Protein AF-A0A0F9A5N9-F1 (afdb_monomer_lite)

Organism: NCBI:txid412755

Sequence (204 aa):
MSRQLKDWLNSYLEFTEETEPPRSYHTWVGISMIAAALKRRCYMMRGHRKVHPNLYVVLIGPSGKCRKGSAMGIGRDMIKDARIQVTSESITREALIRAMRESVESFQNPSTGGIEFHCSLYCMSEELSVFLGQGQITFLSDLTDWYDARDEWKYETKGSGTDDIQGVCFNLLGATASDWLQSILPDEAIGGGFTSRIIFILTC

Structure (mmCIF, N/CA/C/O backbone):
data_AF-A0A0F9A5N9-F1
#
_entry.id   AF-A0A0F9A5N9-F1
#
loop_
_atom_site.group_PDB
_atom_site.id
_atom_site.type_symbol
_atom_site.label_atom_id
_atom_site.label_alt_id
_atom_site.label_comp_id
_atom_site.label_asym_id
_atom_site.label_entity_id
_atom_site.label_seq_id
_atom_site.pdbx_PDB_ins_code
_atom_site.Cartn_x
_atom_site.Cartn_y
_atom_site.Cartn_z
_atom_site.occupancy
_atom_site.B_iso_or_equiv
_atom_site.auth_seq_id
_atom_site.auth_comp_id
_atom_site.au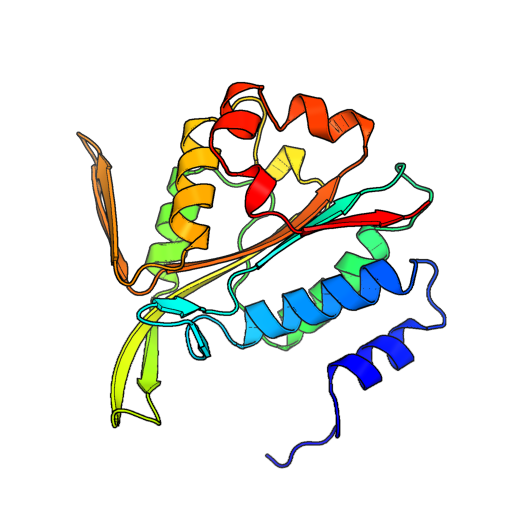th_asym_id
_atom_site.auth_atom_id
_atom_site.pdbx_PDB_model_num
ATOM 1 N N . MET A 1 1 ? -23.850 -6.291 -13.439 1.00 59.38 1 MET A N 1
ATOM 2 C CA . MET A 1 1 ? -22.770 -6.583 -14.407 1.00 59.38 1 MET A CA 1
ATOM 3 C C . MET A 1 1 ? -22.350 -8.030 -14.234 1.00 59.38 1 MET A C 1
ATOM 5 O O . MET A 1 1 ? -22.118 -8.436 -13.102 1.00 59.38 1 MET A O 1
ATOM 9 N N . SER A 1 2 ? -22.306 -8.810 -15.312 1.00 81.19 2 SER A N 1
ATOM 10 C CA . SER A 1 2 ? -21.743 -10.163 -15.290 1.00 81.19 2 SER A CA 1
ATOM 11 C C . SER A 1 2 ? -20.215 -10.098 -15.298 1.00 81.19 2 SER A C 1
ATOM 13 O O . SER A 1 2 ? -19.625 -9.200 -15.898 1.00 81.19 2 SER A O 1
ATOM 15 N N . ARG A 1 3 ? -19.567 -11.052 -14.626 1.00 86.06 3 ARG A N 1
ATOM 16 C CA . ARG A 1 3 ? -18.108 -11.212 -14.638 1.00 86.06 3 ARG A CA 1
ATOM 17 C C . ARG A 1 3 ? -17.635 -11.486 -16.076 1.00 86.06 3 ARG A C 1
ATOM 19 O O . ARG A 1 3 ? -18.126 -12.426 -16.692 1.00 86.06 3 ARG A O 1
ATOM 26 N N . GLN A 1 4 ? -16.701 -10.680 -16.587 1.00 89.88 4 GLN A N 1
ATOM 27 C CA . GLN A 1 4 ? -16.138 -10.843 -17.940 1.00 89.88 4 GLN A CA 1
ATOM 28 C C . GLN A 1 4 ? -14.932 -11.793 -17.984 1.00 89.88 4 GLN A C 1
ATOM 30 O O . GLN A 1 4 ? -14.722 -12.466 -18.986 1.00 89.88 4 GLN A O 1
ATOM 35 N N . LEU A 1 5 ? -14.166 -11.876 -16.892 1.00 91.62 5 LEU A N 1
ATOM 36 C CA . LEU A 1 5 ? -12.956 -12.696 -16.784 1.00 91.62 5 LEU A CA 1
ATOM 37 C C . LEU A 1 5 ? -13.158 -13.821 -15.772 1.00 91.62 5 LEU A C 1
ATOM 39 O O . LEU A 1 5 ? -13.638 -13.573 -14.665 1.00 91.62 5 LEU A O 1
ATOM 43 N N . LYS A 1 6 ? -12.758 -15.052 -16.109 1.00 91.62 6 LYS A N 1
ATOM 44 C CA . LYS A 1 6 ? -12.848 -16.196 -15.183 1.00 91.62 6 LYS A CA 1
ATOM 45 C C . LYS A 1 6 ? -11.972 -15.969 -13.947 1.00 91.62 6 LYS A C 1
ATOM 47 O O . LYS A 1 6 ? -12.469 -16.037 -12.823 1.00 91.62 6 LYS A O 1
ATOM 52 N N . ASP A 1 7 ? -10.712 -15.619 -14.181 1.00 94.88 7 ASP A N 1
ATOM 53 C CA . ASP A 1 7 ? -9.715 -15.281 -13.170 1.00 94.88 7 ASP A CA 1
ATOM 54 C C . ASP A 1 7 ? -9.005 -13.990 -13.588 1.00 94.88 7 ASP A C 1
ATOM 56 O O . ASP A 1 7 ? -8.408 -13.920 -14.664 1.00 94.88 7 ASP A O 1
ATOM 60 N N . TRP A 1 8 ? -9.120 -12.952 -12.760 1.00 95.56 8 TRP A N 1
ATOM 61 C CA . TRP A 1 8 ? -8.568 -11.639 -13.082 1.00 95.56 8 TRP A CA 1
ATOM 62 C C . TRP A 1 8 ? -7.037 -11.622 -13.014 1.00 95.56 8 TRP A C 1
ATOM 64 O O . TRP A 1 8 ? -6.413 -10.999 -13.865 1.00 95.56 8 TRP A O 1
ATOM 74 N N . LEU A 1 9 ? -6.428 -12.333 -12.056 1.00 96.88 9 LEU A N 1
ATOM 75 C CA . LEU A 1 9 ? -4.975 -12.335 -11.884 1.00 96.88 9 LEU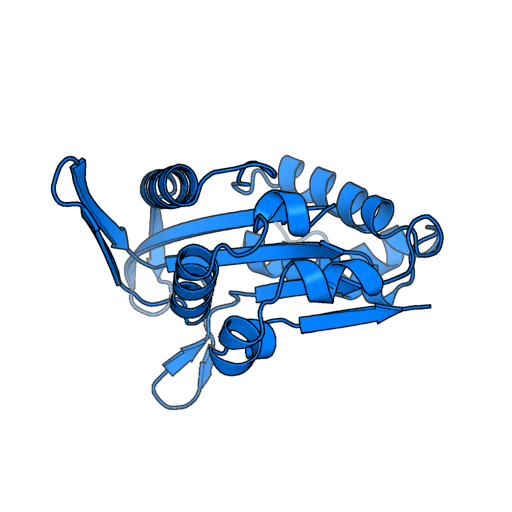 A CA 1
ATOM 76 C C . LEU A 1 9 ? -4.295 -13.051 -13.047 1.00 96.88 9 LEU A C 1
ATOM 78 O O . LEU A 1 9 ? -3.331 -12.532 -13.596 1.00 96.88 9 LEU A O 1
ATOM 82 N N . ASN A 1 10 ? -4.817 -14.206 -13.461 1.00 97.00 10 ASN A N 1
ATOM 83 C CA . ASN A 1 10 ? -4.279 -14.925 -14.614 1.00 97.00 10 ASN A CA 1
ATOM 84 C C . ASN A 1 10 ? -4.416 -14.096 -15.895 1.00 97.00 10 ASN A C 1
ATOM 86 O O . ASN A 1 10 ? -3.446 -13.968 -16.632 1.00 97.00 10 ASN A O 1
ATOM 90 N N . SER A 1 11 ? -5.571 -13.451 -16.099 1.00 96.94 11 SER A N 1
ATOM 91 C CA . SER A 1 11 ? -5.783 -12.572 -17.260 1.00 96.94 11 SER A CA 1
ATOM 92 C C . SER A 1 11 ? -4.829 -11.368 -17.249 1.00 96.94 11 SER A C 1
ATOM 94 O O . SER A 1 11 ? -4.328 -10.965 -18.292 1.00 96.94 11 SER A O 1
ATOM 96 N N . TYR A 1 12 ? -4.554 -10.797 -16.071 1.00 97.12 12 TYR A N 1
ATOM 97 C CA . TYR A 1 12 ? -3.562 -9.734 -15.906 1.00 97.12 12 TYR A CA 1
ATOM 98 C C . TYR A 1 12 ? -2.146 -10.226 -16.238 1.00 97.12 12 TYR A C 1
ATOM 100 O O . TYR A 1 12 ? -1.418 -9.551 -16.956 1.00 97.12 12 TYR A O 1
ATOM 108 N N . LEU A 1 13 ? -1.764 -11.413 -15.759 1.00 97.38 13 LEU A N 1
ATOM 109 C CA . LEU A 1 13 ? -0.449 -11.990 -16.037 1.00 97.38 13 LEU A CA 1
ATOM 110 C C . LEU A 1 13 ? -0.242 -12.263 -17.529 1.00 97.38 13 LEU A C 1
ATOM 112 O O . LEU A 1 13 ? 0.824 -11.933 -18.038 1.00 97.38 13 LEU A O 1
ATOM 116 N N . GLU A 1 14 ? -1.255 -12.804 -18.211 1.00 96.94 14 GLU A N 1
ATOM 117 C CA . GLU A 1 14 ? -1.269 -12.981 -19.671 1.00 96.94 14 GLU A CA 1
ATOM 118 C C . GLU A 1 14 ? -1.149 -11.631 -20.396 1.00 96.94 14 GLU A C 1
ATOM 120 O O . GLU A 1 14 ? -0.340 -11.483 -21.306 1.00 96.94 14 GLU A O 1
ATOM 125 N N . PHE A 1 15 ? -1.886 -10.608 -19.948 1.00 96.12 15 PHE A N 1
ATOM 126 C CA . PHE A 1 15 ? -1.795 -9.254 -20.506 1.00 96.12 15 PHE A CA 1
ATOM 127 C C . PHE A 1 15 ? -0.387 -8.645 -20.384 1.00 96.12 15 PHE A C 1
ATOM 129 O O . PHE A 1 15 ? 0.040 -7.895 -21.259 1.00 96.12 15 PHE A O 1
ATOM 136 N N . THR A 1 16 ? 0.343 -8.966 -19.314 1.00 96.69 16 THR A N 1
ATOM 137 C CA . THR A 1 16 ? 1.697 -8.441 -19.059 1.00 96.69 16 THR A CA 1
ATOM 138 C C . THR A 1 16 ? 2.835 -9.330 -19.566 1.00 96.69 16 THR A C 1
ATOM 140 O O . THR A 1 16 ? 3.996 -8.977 -19.375 1.00 96.69 16 THR A O 1
ATOM 143 N N . GLU A 1 17 ? 2.543 -10.475 -20.188 1.00 94.44 17 GLU A N 1
ATOM 144 C CA . GLU A 1 17 ? 3.548 -11.501 -20.511 1.00 94.44 17 GLU A CA 1
ATOM 145 C C . GLU A 1 17 ? 4.662 -10.996 -21.443 1.00 94.44 17 GLU A C 1
ATOM 147 O O . GLU A 1 17 ? 5.831 -11.303 -21.224 1.00 94.44 17 GLU A O 1
ATOM 152 N N . GLU A 1 18 ? 4.317 -10.144 -22.408 1.00 92.56 18 GLU A N 1
ATOM 153 C CA . GLU A 1 18 ? 5.243 -9.582 -23.404 1.00 92.56 18 GLU A CA 1
ATOM 154 C C . GLU A 1 18 ? 5.899 -8.261 -22.956 1.00 92.56 18 GLU A C 1
ATOM 156 O O . GLU A 1 18 ? 6.373 -7.470 -23.774 1.00 92.56 18 GLU A O 1
ATOM 161 N N . THR A 1 19 ? 5.899 -7.971 -21.653 1.00 93.75 19 THR A N 1
ATOM 162 C CA . THR A 1 19 ? 6.530 -6.763 -21.106 1.00 93.75 19 THR A CA 1
ATOM 163 C C . THR A 1 19 ? 7.903 -7.065 -20.502 1.00 93.75 19 THR A C 1
ATOM 165 O O . THR A 1 19 ? 8.216 -8.193 -20.137 1.00 93.75 19 THR A O 1
ATOM 168 N N . GLU A 1 20 ? 8.763 -6.045 -20.417 1.00 92.31 20 GLU A N 1
ATOM 169 C CA . GLU A 1 20 ? 10.136 -6.196 -19.910 1.00 92.31 20 GLU A CA 1
ATOM 170 C C . GLU A 1 20 ? 10.257 -6.686 -18.447 1.00 92.31 20 GLU A C 1
ATOM 172 O O . GLU A 1 20 ? 11.235 -7.379 -18.145 1.00 92.31 20 GLU A O 1
ATOM 177 N N . PRO A 1 21 ? 9.366 -6.319 -17.498 1.00 93.56 21 PRO A N 1
ATOM 178 C CA . PRO A 1 21 ? 9.524 -6.734 -16.111 1.00 93.56 21 PRO A CA 1
ATOM 179 C C . PRO A 1 21 ? 9.297 -8.241 -15.901 1.00 93.56 21 PRO A C 1
ATOM 181 O O . PRO A 1 21 ? 8.451 -8.859 -16.543 1.00 93.56 21 PRO A O 1
ATOM 184 N N . PRO A 1 22 ? 9.980 -8.853 -14.920 1.00 93.50 22 PRO A N 1
ATOM 185 C CA . PRO A 1 22 ? 9.762 -10.251 -14.581 1.00 93.50 22 PRO A CA 1
ATOM 186 C C . PRO A 1 22 ? 8.316 -10.558 -14.167 1.00 93.50 22 PRO A C 1
ATOM 188 O O . PRO A 1 22 ? 7.689 -9.811 -13.410 1.00 93.50 22 PRO A O 1
ATOM 191 N N . ARG A 1 23 ? 7.829 -11.749 -14.536 1.00 95.00 23 ARG A N 1
ATOM 192 C CA . ARG A 1 23 ? 6.502 -12.253 -14.135 1.00 95.00 23 ARG A CA 1
ATOM 193 C C . ARG A 1 23 ? 6.278 -12.249 -12.617 1.00 95.00 23 ARG A C 1
ATOM 195 O O . ARG A 1 23 ? 5.143 -12.089 -12.169 1.00 95.00 23 ARG A O 1
ATOM 202 N N . SER A 1 24 ? 7.332 -12.401 -11.810 1.00 95.62 24 SER A N 1
ATOM 203 C CA . SER A 1 24 ? 7.259 -12.296 -10.344 1.00 95.62 24 SER A CA 1
ATOM 204 C C . SER A 1 24 ? 6.779 -10.916 -9.890 1.00 95.62 24 SER A C 1
ATOM 206 O O . SER A 1 24 ? 5.912 -10.835 -9.022 1.00 95.62 24 SER A O 1
ATOM 208 N N . TYR A 1 25 ? 7.276 -9.835 -10.496 1.00 95.69 25 TYR A N 1
ATOM 209 C CA . TYR A 1 25 ? 6.826 -8.481 -10.184 1.00 95.69 25 TYR A CA 1
ATOM 210 C C . TYR A 1 25 ? 5.368 -8.293 -10.574 1.00 95.69 25 TYR A C 1
ATOM 212 O O . TYR A 1 25 ? 4.579 -7.878 -9.732 1.00 95.69 25 TYR A O 1
ATOM 220 N N . HIS A 1 26 ? 4.980 -8.695 -11.785 1.00 97.06 26 HIS A N 1
ATOM 221 C CA . HIS A 1 26 ? 3.580 -8.638 -12.206 1.00 97.06 26 HIS A CA 1
ATOM 222 C C . HIS A 1 26 ? 2.661 -9.429 -11.273 1.00 97.06 26 HIS A C 1
ATOM 224 O O . HIS A 1 26 ? 1.633 -8.915 -10.848 1.00 97.06 26 HIS A O 1
ATOM 230 N N . THR A 1 27 ? 3.058 -10.629 -10.853 1.00 97.62 27 THR A N 1
ATOM 231 C CA . THR A 1 27 ? 2.259 -11.436 -9.915 1.00 97.62 27 THR A CA 1
ATOM 232 C C . THR A 1 27 ? 1.943 -10.662 -8.638 1.00 97.62 27 THR A C 1
ATOM 234 O O . THR A 1 27 ? 0.788 -10.597 -8.220 1.00 97.62 27 THR A O 1
ATOM 237 N N . TRP A 1 28 ? 2.946 -10.020 -8.042 1.00 97.75 28 TRP A N 1
ATOM 238 C CA . TRP A 1 28 ? 2.773 -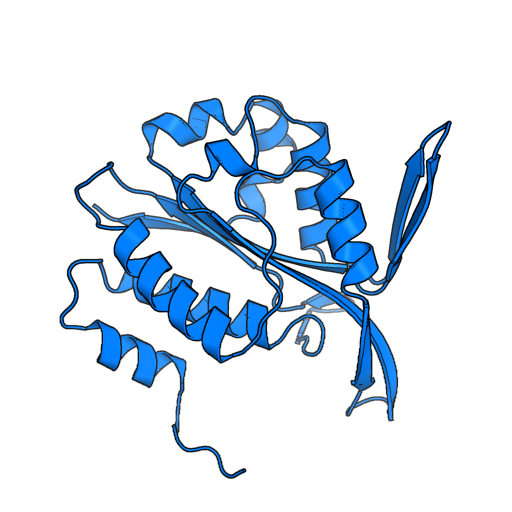9.300 -6.784 1.00 97.75 28 TRP A CA 1
ATOM 239 C C . TRP A 1 28 ? 2.150 -7.909 -6.939 1.00 97.75 28 TRP A C 1
ATOM 241 O O . TRP A 1 28 ? 1.401 -7.494 -6.056 1.00 97.75 28 TRP A O 1
ATOM 251 N N . VAL A 1 29 ? 2.359 -7.233 -8.073 1.00 97.81 29 VAL A N 1
ATOM 252 C CA . VAL A 1 29 ? 1.598 -6.029 -8.447 1.00 97.81 29 VAL A CA 1
ATOM 253 C C . VAL A 1 29 ? 0.113 -6.383 -8.587 1.00 97.81 29 VAL A C 1
ATOM 255 O O . VAL A 1 29 ? -0.724 -5.751 -7.951 1.00 97.81 29 VAL A O 1
ATOM 258 N N . GLY A 1 30 ? -0.218 -7.450 -9.321 1.00 97.75 30 GLY A N 1
ATOM 259 C CA . GLY A 1 30 ? -1.575 -7.986 -9.474 1.00 97.75 30 GLY A CA 1
ATOM 260 C C . GLY A 1 30 ? -2.249 -8.305 -8.140 1.00 97.75 30 GLY A C 1
ATOM 261 O O . GLY A 1 30 ? -3.358 -7.846 -7.870 1.00 97.75 30 GLY A O 1
ATOM 262 N N . ILE A 1 31 ? -1.563 -9.048 -7.268 1.00 98.12 31 ILE A N 1
ATOM 263 C CA . ILE A 1 31 ? -2.070 -9.383 -5.928 1.00 98.12 31 ILE A CA 1
ATOM 264 C C . ILE A 1 31 ? -2.287 -8.120 -5.084 1.00 98.12 31 ILE A C 1
ATOM 266 O O . ILE A 1 31 ? -3.322 -7.995 -4.427 1.00 98.12 31 ILE A O 1
ATOM 270 N N . SER A 1 32 ? -1.350 -7.168 -5.121 1.00 98.12 32 SER A N 1
ATOM 271 C CA . SER A 1 32 ? -1.477 -5.895 -4.406 1.00 98.12 32 SER A CA 1
ATOM 272 C C . SER A 1 32 ? -2.673 -5.075 -4.904 1.00 98.12 32 SER A C 1
ATOM 274 O O . SER A 1 32 ? -3.428 -4.542 -4.092 1.00 98.12 32 SER A O 1
ATOM 276 N N . MET A 1 33 ? -2.924 -5.052 -6.217 1.00 97.81 33 MET A N 1
ATOM 277 C CA . MET A 1 33 ? -4.100 -4.393 -6.790 1.00 97.81 33 MET A CA 1
ATOM 278 C C . MET A 1 33 ? -5.412 -5.040 -6.339 1.00 97.81 33 MET A C 1
ATOM 280 O O . MET A 1 33 ? -6.360 -4.335 -5.993 1.00 97.81 33 MET A O 1
ATOM 284 N N . ILE A 1 34 ? -5.471 -6.376 -6.294 1.00 97.38 34 ILE A N 1
ATOM 285 C CA . ILE A 1 34 ? -6.640 -7.093 -5.766 1.00 97.38 34 ILE A CA 1
ATOM 286 C C . ILE A 1 34 ? -6.873 -6.709 -4.303 1.00 97.38 34 ILE A C 1
ATOM 288 O O . ILE A 1 34 ? -8.002 -6.400 -3.928 1.00 97.38 34 ILE A O 1
ATOM 292 N N . ALA A 1 35 ? -5.824 -6.693 -3.481 1.00 97.44 35 ALA A N 1
ATOM 293 C CA . ALA A 1 35 ? -5.916 -6.299 -2.078 1.00 97.44 35 ALA A CA 1
ATOM 294 C C . ALA A 1 35 ? -6.440 -4.859 -1.916 1.00 97.44 35 ALA A C 1
ATOM 296 O O . ALA A 1 35 ? -7.384 -4.621 -1.159 1.00 97.44 35 ALA A O 1
ATOM 297 N N . ALA A 1 36 ? -5.922 -3.924 -2.716 1.00 96.94 36 ALA A N 1
ATOM 298 C CA . ALA A 1 36 ? -6.387 -2.541 -2.756 1.00 96.94 36 ALA A CA 1
ATOM 299 C C . ALA A 1 36 ? -7.864 -2.417 -3.184 1.00 96.94 36 ALA A C 1
ATOM 301 O O . ALA A 1 36 ? -8.605 -1.605 -2.628 1.00 96.94 36 ALA A O 1
ATOM 302 N N . ALA A 1 37 ? -8.318 -3.248 -4.128 1.00 96.38 37 ALA A N 1
ATOM 303 C CA . ALA A 1 37 ? -9.709 -3.283 -4.581 1.00 96.38 37 ALA A CA 1
ATOM 304 C C . ALA A 1 37 ? -10.664 -3.894 -3.539 1.00 96.38 37 ALA A C 1
ATOM 306 O O . ALA A 1 37 ? -11.792 -3.423 -3.379 1.00 96.38 37 ALA A O 1
ATOM 307 N N . LEU A 1 38 ? -10.220 -4.936 -2.826 1.00 95.62 38 LEU A N 1
ATOM 308 C CA . LEU A 1 38 ? -10.997 -5.591 -1.769 1.00 95.62 38 LEU A CA 1
ATOM 309 C C . LEU A 1 38 ? -11.162 -4.700 -0.534 1.00 95.62 38 LEU A C 1
ATOM 311 O O . LEU A 1 38 ? -12.181 -4.814 0.159 1.00 95.62 38 LEU A O 1
ATOM 315 N N . LYS A 1 39 ? -10.199 -3.802 -0.274 1.00 95.56 39 LYS A N 1
ATOM 316 C CA . LYS A 1 39 ? -10.187 -2.938 0.915 1.00 95.56 39 LYS A CA 1
ATOM 317 C C . LYS A 1 39 ? -10.334 -3.794 2.187 1.00 95.56 39 LYS A C 1
ATOM 319 O O . LYS A 1 39 ? -9.967 -4.970 2.219 1.00 95.56 39 LYS A O 1
ATOM 324 N N . ARG A 1 40 ? -10.951 -3.251 3.238 1.00 95.00 40 ARG A N 1
ATOM 325 C CA . ARG A 1 40 ? -11.291 -4.005 4.456 1.00 95.00 40 ARG A CA 1
ATOM 326 C C . ARG A 1 40 ? -12.537 -4.904 4.328 1.00 95.00 40 ARG A C 1
ATOM 328 O O . ARG A 1 40 ? -12.938 -5.542 5.295 1.00 95.00 40 ARG A O 1
ATOM 335 N N . ARG A 1 41 ? -13.169 -4.996 3.155 1.00 94.12 41 ARG A N 1
ATOM 336 C CA . ARG A 1 41 ? -14.506 -5.615 3.000 1.00 94.12 41 ARG A CA 1
ATOM 337 C C . ARG A 1 41 ? -14.498 -7.143 3.009 1.00 94.12 41 ARG A C 1
ATOM 339 O O . ARG A 1 41 ? -15.550 -7.771 3.103 1.00 94.12 41 ARG A O 1
ATOM 346 N N . CYS A 1 42 ? -13.322 -7.750 2.893 1.00 92.44 42 CYS A N 1
ATOM 347 C CA . CYS A 1 42 ? -13.143 -9.195 2.948 1.00 92.44 42 CYS A CA 1
ATOM 348 C C . CYS A 1 42 ? -12.140 -9.563 4.038 1.00 92.44 42 CYS A C 1
ATOM 350 O O . CYS A 1 42 ? -11.213 -8.806 4.329 1.00 92.44 42 CYS A O 1
ATOM 352 N N . TYR A 1 43 ? -12.325 -10.738 4.631 1.00 93.06 43 TYR A N 1
ATOM 353 C CA . TYR A 1 43 ? -11.390 -11.304 5.592 1.00 93.06 43 TYR A CA 1
ATOM 354 C C . TYR A 1 43 ? -11.453 -12.827 5.582 1.00 93.06 43 TYR A C 1
ATOM 356 O O . TYR A 1 43 ? -12.458 -13.430 5.205 1.00 93.06 43 TYR A O 1
ATOM 364 N N . MET A 1 44 ? -10.373 -13.442 6.047 1.00 91.62 44 MET A N 1
ATOM 365 C CA . MET A 1 44 ? -10.328 -14.855 6.402 1.00 91.62 44 MET A CA 1
ATOM 366 C C . MET A 1 44 ? -10.218 -14.993 7.917 1.00 91.62 44 MET A C 1
ATOM 368 O O . MET A 1 44 ? -9.566 -14.185 8.579 1.00 91.62 44 MET A O 1
ATOM 372 N N . MET A 1 45 ? -10.848 -16.021 8.480 1.00 89.81 45 MET A N 1
ATOM 373 C CA 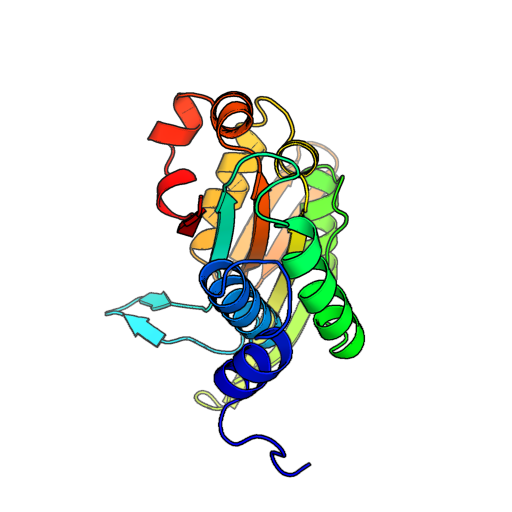. MET A 1 45 ? -10.711 -16.329 9.903 1.00 89.81 45 MET A CA 1
ATOM 374 C C . MET A 1 45 ? -9.463 -17.180 10.126 1.00 89.81 45 MET A C 1
ATOM 376 O O . MET A 1 45 ? -9.351 -18.280 9.587 1.00 89.81 45 MET A O 1
ATOM 380 N N . ARG A 1 46 ? -8.534 -16.690 10.950 1.00 86.56 46 ARG A N 1
ATOM 381 C CA . ARG A 1 46 ? -7.364 -17.443 11.415 1.00 86.56 46 ARG A CA 1
ATOM 382 C C . ARG A 1 46 ? -7.432 -17.563 12.934 1.00 86.56 46 ARG A C 1
ATOM 384 O O . ARG A 1 46 ? -7.007 -16.670 13.668 1.00 86.56 46 ARG A O 1
ATOM 391 N N . GLY A 1 47 ? -8.016 -18.663 13.407 1.00 88.44 47 GLY A N 1
ATOM 392 C CA . GLY A 1 47 ? -8.389 -18.809 14.815 1.00 88.44 47 GLY A CA 1
ATOM 393 C C . GLY A 1 47 ? -9.406 -17.735 15.207 1.00 88.44 47 GLY A C 1
ATOM 394 O O . GLY A 1 47 ? -10.452 -17.613 14.577 1.00 88.44 47 GLY A O 1
ATOM 395 N N . HIS A 1 48 ? -9.072 -16.922 16.210 1.00 85.94 48 HIS A N 1
ATOM 396 C CA . HIS A 1 48 ? -9.929 -15.830 16.693 1.00 85.94 48 HIS A CA 1
ATOM 397 C C . HIS A 1 48 ? -9.664 -14.475 16.019 1.00 85.94 48 HIS A C 1
ATOM 399 O O . HIS A 1 48 ? -10.249 -13.474 16.422 1.00 85.94 48 HIS A O 1
ATOM 405 N N . ARG A 1 49 ? -8.770 -14.409 15.022 1.00 86.50 49 ARG A N 1
ATOM 406 C CA . ARG A 1 49 ? -8.408 -13.154 14.347 1.00 86.50 49 ARG A CA 1
ATOM 407 C C . ARG A 1 49 ? -8.954 -13.111 12.924 1.00 86.50 49 ARG A C 1
ATOM 409 O O . ARG A 1 49 ? -8.851 -14.095 12.188 1.00 86.50 49 ARG A O 1
ATOM 416 N N . LYS A 1 50 ? -9.489 -11.950 12.538 1.00 90.81 50 LYS A N 1
ATOM 417 C CA . LYS A 1 50 ? -9.785 -11.616 11.142 1.00 90.81 50 LYS A CA 1
ATOM 418 C C . LYS A 1 50 ? -8.481 -11.227 10.451 1.00 90.81 50 LYS A C 1
ATOM 420 O O . LYS A 1 50 ? -7.736 -10.399 10.965 1.00 90.81 50 LYS A O 1
ATOM 425 N N . VAL A 1 51 ? -8.205 -11.830 9.303 1.00 92.44 51 VAL A N 1
ATOM 426 C CA . VAL A 1 51 ? -7.076 -11.478 8.440 1.00 92.44 51 VAL A CA 1
ATOM 427 C C . VAL A 1 51 ? -7.642 -10.815 7.196 1.00 92.44 51 VAL A C 1
ATOM 429 O O . VAL A 1 51 ? -8.277 -11.476 6.374 1.00 92.44 51 VAL A O 1
ATOM 432 N N . HIS A 1 52 ? -7.443 -9.507 7.093 1.00 95.06 52 HIS A N 1
ATOM 433 C CA . HIS A 1 52 ? -7.833 -8.713 5.932 1.00 95.06 52 HIS A CA 1
ATOM 434 C C . HIS A 1 52 ? -6.737 -8.762 4.857 1.00 95.06 52 HIS A C 1
ATOM 436 O O . HIS A 1 52 ? -5.576 -9.014 5.191 1.00 95.06 52 HIS A O 1
ATOM 442 N N . PRO A 1 53 ? -7.064 -8.512 3.575 1.00 94.75 53 PRO A N 1
ATOM 443 C CA . PRO A 1 53 ? -6.078 -8.382 2.507 1.00 94.75 53 PRO A CA 1
ATOM 444 C C . PRO A 1 53 ? -5.374 -7.019 2.617 1.00 94.75 53 PRO A C 1
ATOM 446 O O . PRO A 1 53 ? -5.558 -6.132 1.791 1.00 94.75 53 PRO A O 1
ATOM 449 N N . ASN A 1 54 ? -4.615 -6.845 3.696 1.00 96.62 54 ASN A N 1
ATOM 450 C CA . ASN A 1 54 ? -3.835 -5.658 3.995 1.00 96.62 54 ASN A CA 1
ATOM 451 C C . ASN A 1 54 ? -2.359 -6.002 3.799 1.00 96.62 54 ASN A C 1
ATOM 453 O O . ASN A 1 54 ? -1.756 -6.663 4.642 1.00 96.62 54 ASN A O 1
ATOM 457 N N . LEU A 1 55 ? -1.817 -5.665 2.633 1.00 97.12 55 LEU A N 1
ATOM 458 C CA . LEU A 1 55 ? -0.532 -6.166 2.163 1.00 97.12 55 LEU A CA 1
ATOM 459 C C . LEU A 1 55 ? 0.483 -5.040 2.019 1.00 97.12 55 LEU A C 1
ATOM 461 O O . LEU A 1 55 ? 0.199 -4.016 1.396 1.00 97.12 55 LEU A O 1
ATOM 465 N N . TYR A 1 56 ? 1.695 -5.293 2.516 1.00 97.44 56 TYR A N 1
ATOM 466 C CA . TYR A 1 56 ? 2.889 -4.519 2.197 1.00 97.44 56 TYR A CA 1
ATOM 467 C C . TYR A 1 56 ? 3.776 -5.349 1.276 1.00 97.44 56 TYR A C 1
ATOM 469 O O . TYR A 1 56 ? 4.321 -6.377 1.673 1.00 97.44 56 TYR A O 1
ATOM 477 N N . VAL A 1 57 ? 3.901 -4.914 0.030 1.00 97.62 57 VAL A N 1
ATOM 478 C CA . VAL A 1 57 ? 4.690 -5.566 -1.015 1.00 97.62 57 VAL A CA 1
ATOM 479 C C . VAL A 1 57 ? 5.793 -4.611 -1.432 1.00 97.62 57 VAL A C 1
ATOM 481 O O . VAL A 1 57 ? 5.521 -3.452 -1.733 1.00 97.62 57 VAL A O 1
ATOM 484 N N . VAL A 1 58 ? 7.037 -5.089 -1.470 1.00 95.62 58 VAL A N 1
ATOM 485 C CA . VAL A 1 58 ? 8.176 -4.280 -1.919 1.00 95.62 58 VAL A CA 1
ATOM 486 C C . VAL A 1 58 ? 8.951 -5.019 -3.000 1.00 95.62 58 VAL A C 1
ATOM 488 O O . VAL A 1 58 ? 9.513 -6.090 -2.764 1.00 95.62 58 VAL A O 1
ATOM 491 N N . LEU A 1 59 ? 8.993 -4.430 -4.194 1.00 95.31 59 LEU A N 1
ATOM 492 C CA . LEU A 1 59 ? 9.781 -4.916 -5.320 1.00 95.31 59 LEU A CA 1
ATOM 493 C C . LEU A 1 59 ? 11.234 -4.458 -5.159 1.00 95.31 59 LEU A C 1
ATOM 495 O O . LEU A 1 59 ? 11.513 -3.259 -5.093 1.00 95.31 59 LEU A O 1
ATOM 499 N N . ILE A 1 60 ? 12.165 -5.409 -5.125 1.00 92.38 60 ILE A N 1
ATOM 500 C CA . ILE A 1 60 ? 13.597 -5.154 -4.959 1.00 92.38 60 ILE A CA 1
ATOM 501 C C . ILE A 1 60 ? 14.351 -5.658 -6.181 1.00 92.38 60 ILE A C 1
ATOM 503 O O . ILE A 1 60 ? 14.208 -6.809 -6.600 1.00 92.38 60 ILE A O 1
ATOM 507 N N . GLY A 1 61 ? 15.204 -4.794 -6.719 1.00 89.56 61 GLY A N 1
ATOM 508 C CA . GLY A 1 61 ? 16.137 -5.137 -7.785 1.00 89.56 61 GLY A CA 1
ATOM 509 C C . GLY A 1 61 ? 17.002 -3.938 -8.168 1.00 89.56 61 GLY A C 1
ATOM 510 O O . GLY A 1 61 ? 16.645 -2.803 -7.838 1.00 89.56 61 GLY A O 1
ATOM 511 N N . PRO A 1 62 ? 18.117 -4.140 -8.882 1.00 84.56 62 PRO A N 1
ATOM 512 C CA . PRO A 1 62 ? 18.968 -3.052 -9.356 1.00 84.56 62 PRO A CA 1
ATOM 513 C C . PRO A 1 62 ? 18.186 -2.010 -10.174 1.00 84.56 62 PRO A C 1
ATOM 515 O O . PRO A 1 62 ? 17.251 -2.329 -10.922 1.00 84.56 62 PRO A O 1
ATOM 518 N N . SER A 1 63 ? 18.547 -0.737 -10.012 1.00 80.88 63 SER A N 1
ATOM 519 C CA . SER A 1 63 ? 17.955 0.371 -10.769 1.00 80.88 63 SER A CA 1
ATOM 520 C C . SER A 1 63 ? 18.192 0.199 -12.270 1.00 80.88 63 SER A C 1
ATOM 522 O O . SER A 1 63 ? 19.250 -0.248 -12.700 1.00 80.88 63 SER A O 1
ATOM 524 N N . GLY A 1 64 ? 17.174 0.502 -13.078 1.00 77.06 64 GLY A N 1
ATOM 525 C CA . GLY A 1 64 ? 17.248 0.440 -14.543 1.00 77.06 64 GLY A CA 1
ATOM 526 C C . GLY A 1 64 ? 17.247 -0.958 -15.178 1.00 77.06 64 GLY A C 1
ATOM 527 O O . GLY A 1 64 ? 16.949 -1.050 -16.363 1.00 77.06 64 GLY A O 1
ATOM 528 N N . LYS A 1 65 ? 17.510 -2.037 -14.427 1.00 78.94 65 LYS A N 1
ATOM 529 C CA . LYS A 1 65 ? 17.638 -3.395 -14.989 1.00 78.94 65 LYS A CA 1
ATOM 530 C C . LYS A 1 65 ? 16.337 -4.202 -14.953 1.00 78.94 65 LYS A C 1
ATOM 532 O O . LYS A 1 65 ? 15.897 -4.691 -15.981 1.00 78.94 65 LYS A O 1
ATOM 537 N N . CYS A 1 66 ? 15.686 -4.296 -13.792 1.00 81.50 66 CYS A N 1
ATOM 538 C CA . CYS A 1 66 ? 14.508 -5.164 -13.613 1.00 81.50 66 CYS A CA 1
ATOM 539 C C . CYS A 1 66 ? 13.166 -4.456 -13.890 1.00 81.50 66 CYS A C 1
ATOM 541 O O . CYS A 1 66 ? 12.113 -4.982 -13.546 1.00 81.50 66 CYS A O 1
ATOM 543 N N . ARG A 1 67 ? 13.199 -3.224 -14.429 1.00 89.06 67 ARG A N 1
ATOM 544 C CA . ARG A 1 67 ? 12.020 -2.428 -14.845 1.00 89.06 67 ARG A CA 1
ATOM 545 C C . ARG A 1 67 ? 10.850 -2.401 -13.844 1.00 89.06 67 ARG A C 1
ATOM 547 O O . ARG A 1 67 ? 9.685 -2.384 -14.223 1.00 89.06 67 ARG A O 1
ATOM 554 N N . LYS A 1 68 ? 11.171 -2.325 -12.547 1.00 91.38 68 LYS A N 1
ATOM 555 C CA . LYS A 1 68 ? 10.204 -2.271 -11.430 1.00 91.38 68 LYS A CA 1
ATOM 556 C C . LYS A 1 68 ? 9.119 -1.206 -11.636 1.00 91.38 68 LYS A C 1
ATOM 558 O O . LYS A 1 68 ? 7.937 -1.512 -11.531 1.00 91.38 68 LYS A O 1
ATOM 563 N N . GLY A 1 69 ? 9.539 0.016 -11.983 1.00 91.38 69 GLY A N 1
ATOM 564 C CA . GLY A 1 69 ? 8.633 1.137 -12.251 1.00 91.38 69 GLY A CA 1
ATOM 565 C C . GLY A 1 69 ? 7.683 0.856 -13.413 1.00 91.38 69 GLY A C 1
ATOM 566 O O . GLY A 1 69 ? 6.503 1.151 -13.312 1.00 91.38 69 GLY A O 1
ATOM 567 N N . SER A 1 70 ? 8.134 0.168 -14.469 1.00 93.06 70 SER A N 1
ATOM 568 C CA . SER A 1 70 ? 7.264 -0.226 -15.586 1.00 93.06 70 SER A CA 1
ATOM 569 C C . SER A 1 70 ? 6.169 -1.207 -15.152 1.00 93.06 70 SER A C 1
ATOM 571 O O . SER A 1 70 ? 5.016 -1.036 -15.540 1.00 93.06 70 SER A O 1
ATOM 573 N N . ALA A 1 71 ? 6.489 -2.190 -14.298 1.00 94.62 71 ALA A N 1
ATOM 574 C CA . ALA A 1 71 ? 5.479 -3.099 -13.746 1.00 94.62 71 ALA A CA 1
ATOM 575 C C . ALA A 1 71 ? 4.445 -2.352 -12.888 1.00 94.62 71 ALA A C 1
ATOM 577 O O . ALA A 1 71 ? 3.241 -2.580 -13.019 1.00 94.62 71 ALA A O 1
ATOM 578 N N . MET A 1 72 ? 4.913 -1.435 -12.034 1.00 95.56 72 MET A N 1
ATOM 579 C CA . MET A 1 72 ? 4.046 -0.598 -11.202 1.00 95.56 72 MET A CA 1
ATOM 580 C C . MET A 1 72 ? 3.213 0.382 -12.032 1.00 95.56 72 MET A C 1
ATOM 582 O O . MET A 1 72 ? 2.043 0.572 -11.721 1.00 95.56 72 MET A O 1
ATOM 586 N N . GLY A 1 73 ? 3.764 0.948 -13.107 1.00 95.44 73 GLY A N 1
ATOM 587 C CA . GLY A 1 73 ? 3.074 1.867 -14.012 1.00 95.44 73 GLY A CA 1
ATOM 588 C C . GLY A 1 73 ? 1.843 1.233 -14.656 1.00 95.44 73 GLY A C 1
ATOM 589 O O . GLY A 1 73 ? 0.760 1.807 -14.590 1.00 95.44 73 GLY A O 1
ATOM 590 N N . ILE A 1 74 ? 1.967 -0.004 -15.152 1.00 95.62 74 ILE A N 1
ATOM 591 C CA . ILE A 1 74 ? 0.817 -0.759 -15.681 1.00 95.62 74 ILE A CA 1
ATOM 592 C C . ILE A 1 74 ? -0.260 -0.937 -14.603 1.00 95.62 74 ILE A C 1
ATOM 594 O O . ILE A 1 74 ? -1.448 -0.756 -14.864 1.00 95.62 74 ILE A O 1
ATOM 598 N N . GLY A 1 75 ? 0.143 -1.280 -13.375 1.00 95.62 75 GLY A N 1
ATOM 599 C CA . GLY A 1 75 ? -0.799 -1.411 -12.264 1.00 95.62 75 GLY A CA 1
ATOM 600 C C . GLY A 1 75 ? -1.466 -0.084 -11.885 1.00 95.62 75 GLY A C 1
ATOM 601 O O . GLY A 1 75 ? -2.660 -0.048 -11.599 1.00 95.62 75 GLY A O 1
ATOM 602 N N . ARG A 1 76 ? -0.720 1.022 -11.934 1.00 95.62 76 ARG A N 1
ATOM 603 C CA . ARG A 1 76 ? -1.199 2.368 -11.600 1.00 95.62 76 ARG A CA 1
ATOM 604 C C . ARG A 1 76 ? -2.343 2.804 -12.507 1.00 95.62 76 ARG A C 1
ATOM 606 O O . ARG A 1 76 ? -3.338 3.329 -12.006 1.00 95.62 76 ARG A O 1
ATOM 613 N N . ASP A 1 77 ? -2.228 2.550 -13.807 1.00 95.25 77 ASP A N 1
ATOM 614 C CA . ASP A 1 77 ? -3.283 2.870 -14.771 1.00 95.25 77 ASP A CA 1
ATOM 615 C C . ASP A 1 77 ? -4.568 2.086 -14.462 1.00 95.25 77 ASP A C 1
ATOM 617 O O . ASP A 1 77 ? -5.649 2.668 -14.371 1.00 95.25 77 ASP A O 1
ATOM 621 N N . MET A 1 78 ? -4.451 0.789 -14.156 1.00 95.88 78 MET A N 1
ATOM 622 C CA . MET A 1 78 ? -5.601 -0.046 -13.783 1.00 95.88 78 MET A CA 1
ATOM 623 C C . MET A 1 78 ? -6.253 0.384 -12.460 1.00 95.88 78 MET A C 1
ATOM 625 O O . MET A 1 78 ? -7.478 0.393 -12.340 1.00 95.88 78 MET A O 1
ATOM 629 N N . ILE A 1 79 ? -5.452 0.759 -11.462 1.00 96.19 79 ILE A N 1
ATOM 630 C CA . ILE A 1 79 ? -5.915 1.275 -10.164 1.00 96.19 79 ILE A CA 1
ATOM 631 C C . ILE A 1 79 ? -6.688 2.586 -10.334 1.00 96.19 79 ILE A C 1
ATOM 633 O O . ILE A 1 79 ? -7.739 2.777 -9.709 1.00 96.19 79 ILE A O 1
ATOM 637 N N . LYS A 1 80 ? -6.193 3.470 -11.208 1.00 95.19 80 LYS A N 1
ATOM 638 C CA . LYS A 1 80 ? -6.844 4.734 -11.558 1.00 95.19 80 LYS A CA 1
ATOM 639 C C . LYS A 1 80 ? -8.183 4.493 -12.252 1.00 95.19 80 LYS A C 1
ATOM 641 O O . LYS A 1 80 ? -9.184 5.089 -11.850 1.00 95.19 80 LYS A O 1
ATOM 646 N N . ASP A 1 81 ? -8.225 3.586 -13.225 1.00 94.94 81 ASP A N 1
ATOM 647 C CA . ASP A 1 81 ? -9.455 3.216 -13.932 1.00 94.94 81 ASP A CA 1
ATOM 648 C C . ASP A 1 81 ? -10.487 2.573 -12.994 1.00 94.94 81 ASP A C 1
ATOM 650 O O . ASP A 1 81 ? -11.683 2.866 -13.072 1.00 94.94 81 ASP A O 1
ATOM 654 N N . ALA A 1 82 ? -10.023 1.769 -12.033 1.00 94.50 82 ALA A N 1
ATOM 655 C CA . ALA A 1 82 ? -10.846 1.186 -10.976 1.00 94.50 82 ALA A CA 1
ATOM 656 C C . ALA A 1 82 ? -11.294 2.199 -9.902 1.00 94.50 82 ALA A C 1
ATOM 658 O O . ALA A 1 82 ? -12.088 1.844 -9.027 1.00 94.50 82 ALA A O 1
ATOM 659 N N . ARG A 1 83 ? -10.817 3.453 -9.961 1.00 94.94 83 ARG A N 1
ATOM 660 C CA . ARG A 1 83 ? -11.108 4.537 -9.001 1.00 94.94 83 ARG A CA 1
ATOM 661 C C . ARG A 1 83 ? -10.803 4.155 -7.551 1.00 94.94 83 ARG A C 1
ATOM 663 O O . ARG A 1 83 ? -11.525 4.536 -6.627 1.00 94.94 83 ARG A O 1
ATOM 670 N N . ILE A 1 84 ? -9.742 3.381 -7.350 1.00 95.12 84 ILE A N 1
ATOM 671 C CA . ILE A 1 84 ? -9.250 3.049 -6.013 1.00 95.12 84 ILE A CA 1
ATOM 672 C C . ILE A 1 84 ? -8.548 4.286 -5.443 1.00 95.12 84 ILE A C 1
ATOM 674 O O . ILE A 1 84 ? -7.842 4.996 -6.155 1.00 95.12 84 ILE A O 1
ATOM 678 N N . GLN A 1 85 ? -8.773 4.570 -4.160 1.00 93.81 85 GLN A N 1
ATOM 679 C CA . GLN A 1 85 ? -8.177 5.728 -3.498 1.00 93.81 85 GLN A CA 1
ATOM 680 C C . GLN A 1 85 ? -6.690 5.483 -3.230 1.00 93.81 85 GLN A C 1
ATOM 682 O O . GLN A 1 85 ? -6.328 4.531 -2.534 1.00 93.81 85 GLN A O 1
ATOM 687 N N . VAL A 1 86 ? -5.845 6.355 -3.781 1.00 95.06 86 VAL A N 1
ATOM 688 C CA . VAL A 1 86 ? -4.384 6.273 -3.681 1.00 95.06 86 VAL A CA 1
ATOM 689 C C . VAL A 1 86 ? -3.842 7.511 -2.969 1.00 95.06 86 VAL A C 1
ATOM 691 O O . VAL A 1 86 ? -4.323 8.618 -3.205 1.00 95.06 86 VAL A O 1
ATOM 694 N N . THR A 1 87 ? -2.853 7.328 -2.097 1.00 94.75 87 THR A N 1
ATOM 695 C CA . THR A 1 87 ? -2.130 8.426 -1.438 1.00 94.75 87 THR A CA 1
ATOM 696 C C . THR A 1 87 ? -1.010 8.999 -2.313 1.00 94.75 87 THR A C 1
ATOM 698 O O . THR A 1 87 ? -0.553 8.359 -3.259 1.00 94.75 87 THR A O 1
ATOM 701 N N . SER A 1 88 ? -0.536 10.198 -1.978 1.00 89.31 88 SER A N 1
ATOM 702 C CA . SER A 1 88 ? 0.643 10.802 -2.604 1.00 89.31 88 SER A CA 1
ATOM 703 C C . SER A 1 88 ? 1.918 10.012 -2.289 1.00 89.31 88 SER A C 1
ATOM 705 O O . SER A 1 88 ? 2.095 9.511 -1.180 1.00 89.31 88 SER A O 1
ATOM 707 N N . GLU A 1 89 ? 2.839 9.952 -3.252 1.00 84.31 89 GLU A N 1
ATOM 708 C CA . GLU A 1 89 ? 4.128 9.253 -3.099 1.00 84.31 89 GLU A CA 1
ATOM 709 C C . GLU A 1 89 ? 5.081 9.960 -2.131 1.00 84.31 89 GLU A C 1
ATOM 711 O O . GLU A 1 89 ? 5.880 9.312 -1.465 1.00 84.31 89 GLU A O 1
ATOM 716 N N . SER A 1 90 ? 4.969 11.286 -2.040 1.00 88.75 90 SER A N 1
ATOM 717 C CA . SER A 1 90 ? 5.641 12.120 -1.046 1.00 88.75 90 SER A CA 1
ATOM 718 C C . SER A 1 90 ? 4.569 12.729 -0.151 1.00 88.75 90 SER A C 1
ATOM 720 O O . SER A 1 90 ? 3.770 13.562 -0.588 1.00 88.75 90 SER A O 1
ATOM 722 N N . ILE A 1 91 ? 4.493 12.243 1.084 1.00 91.38 91 ILE A N 1
ATOM 723 C CA . ILE A 1 91 ? 3.479 12.638 2.056 1.00 91.38 91 ILE A CA 1
ATOM 724 C C . ILE A 1 91 ? 4.067 12.562 3.461 1.00 91.38 91 ILE A C 1
ATOM 726 O O . ILE A 1 91 ? 4.865 11.678 3.765 1.00 91.38 91 ILE A O 1
ATOM 730 N N . THR A 1 92 ? 3.688 13.498 4.328 1.00 91.88 92 THR A N 1
ATOM 731 C CA . THR A 1 92 ? 4.064 13.421 5.742 1.00 91.88 92 THR A CA 1
ATOM 732 C C . THR A 1 92 ? 3.175 12.421 6.474 1.00 91.88 92 THR A C 1
ATOM 734 O O . THR A 1 92 ? 2.039 12.160 6.071 1.00 91.88 92 THR A O 1
ATOM 737 N N . ARG A 1 93 ? 3.664 11.904 7.601 1.00 91.94 93 ARG A N 1
ATOM 738 C CA . ARG A 1 93 ? 2.910 11.019 8.496 1.00 91.94 93 ARG A CA 1
ATOM 739 C C . ARG A 1 93 ? 1.539 11.601 8.866 1.00 91.94 93 ARG A C 1
ATOM 741 O O . ARG A 1 93 ? 0.524 10.925 8.738 1.00 91.94 93 ARG A O 1
ATOM 748 N N . GLU A 1 94 ? 1.492 12.870 9.258 1.00 91.69 94 GLU A N 1
ATOM 749 C CA . GLU A 1 94 ? 0.263 13.556 9.675 1.00 91.69 94 GLU A 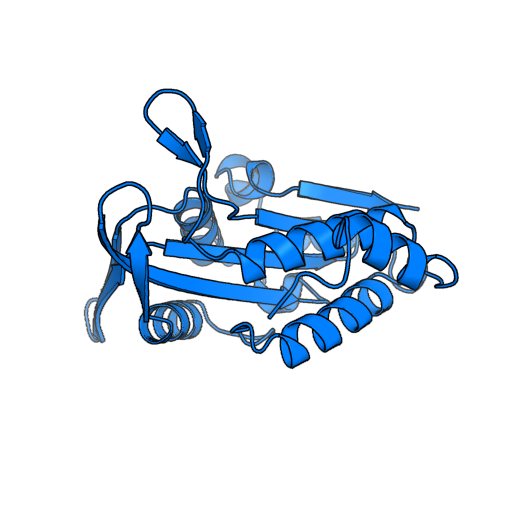CA 1
ATOM 750 C C . GLU A 1 94 ? -0.710 13.747 8.504 1.00 91.69 94 GLU A C 1
ATOM 752 O O . GLU A 1 94 ? -1.917 13.554 8.657 1.00 91.69 94 GLU A O 1
ATOM 757 N N . ALA A 1 95 ? -0.199 14.079 7.313 1.00 92.12 95 ALA A N 1
ATOM 758 C CA . ALA A 1 95 ? -1.025 14.200 6.116 1.00 92.12 95 ALA A CA 1
ATOM 759 C C . ALA A 1 95 ? -1.601 12.841 5.687 1.00 92.12 95 ALA A C 1
ATOM 761 O O . ALA A 1 95 ? -2.750 12.781 5.250 1.00 92.12 95 ALA A O 1
ATOM 762 N N . LEU A 1 96 ? -0.849 11.750 5.859 1.00 94.69 96 LEU A N 1
ATOM 763 C CA . LEU A 1 96 ? -1.328 10.400 5.572 1.00 94.69 96 LEU A CA 1
ATOM 764 C C . LEU A 1 96 ? -2.418 9.951 6.552 1.00 94.69 96 LEU A C 1
ATOM 766 O O . LEU A 1 96 ? -3.441 9.429 6.115 1.00 94.69 96 LEU A O 1
ATOM 770 N N . ILE A 1 97 ? -2.233 10.197 7.853 1.00 93.69 97 ILE A N 1
ATOM 771 C CA . ILE A 1 97 ? -3.247 9.929 8.889 1.00 93.69 97 ILE A CA 1
ATOM 772 C C . ILE A 1 97 ? -4.551 10.656 8.546 1.00 93.69 97 ILE A C 1
ATOM 774 O O . ILE A 1 97 ? -5.628 10.057 8.551 1.00 93.69 97 ILE A O 1
ATOM 778 N N . ARG A 1 98 ? -4.451 11.932 8.164 1.00 92.50 98 ARG A N 1
ATOM 779 C CA . ARG A 1 98 ? -5.603 12.722 7.728 1.00 92.50 98 ARG A CA 1
ATOM 780 C C . ARG A 1 98 ? -6.254 12.156 6.463 1.00 92.50 98 ARG A C 1
ATOM 782 O O . ARG A 1 98 ? -7.473 12.014 6.434 1.00 92.50 98 ARG A O 1
ATOM 789 N N . ALA A 1 99 ? -5.467 11.786 5.453 1.00 93.88 99 ALA A N 1
ATOM 790 C CA . ALA A 1 99 ? -5.981 11.183 4.223 1.00 93.88 99 ALA A CA 1
ATOM 791 C C . ALA A 1 99 ? -6.715 9.856 4.491 1.00 93.88 99 ALA A C 1
ATOM 793 O O . ALA A 1 99 ? -7.748 9.590 3.882 1.00 93.88 99 ALA A O 1
ATOM 794 N N . MET A 1 100 ? -6.228 9.045 5.437 1.00 93.69 100 MET A N 1
ATOM 795 C CA . MET A 1 100 ? -6.918 7.829 5.878 1.00 93.69 100 MET A CA 1
ATOM 796 C C . MET A 1 100 ? -8.225 8.134 6.612 1.00 93.69 100 MET A C 1
ATOM 798 O O . MET A 1 100 ? -9.233 7.475 6.384 1.00 93.69 100 MET A O 1
ATOM 802 N N . ARG A 1 101 ? -8.251 9.146 7.479 1.00 92.00 101 ARG A N 1
ATOM 803 C CA . ARG A 1 101 ? -9.495 9.572 8.133 1.00 92.00 101 ARG A CA 1
ATOM 804 C C . ARG A 1 101 ? -10.543 10.022 7.110 1.00 92.00 101 ARG A C 1
ATOM 806 O O . ARG A 1 101 ? -11.721 9.698 7.237 1.00 92.00 101 ARG A O 1
ATOM 813 N N . GLU A 1 102 ? -10.111 10.758 6.091 1.00 92.44 102 GLU A N 1
ATOM 814 C CA . GLU A 1 102 ? -10.968 11.257 5.013 1.00 92.44 102 GLU A CA 1
ATOM 815 C C . GLU A 1 102 ? -11.412 10.142 4.036 1.00 92.44 102 GLU A C 1
ATOM 817 O O . GLU A 1 102 ? -12.387 10.334 3.310 1.00 92.44 102 GLU A O 1
ATOM 822 N N . SER A 1 103 ? -10.784 8.954 4.063 1.00 93.75 103 SER A N 1
ATOM 823 C CA . SER A 1 103 ? -11.147 7.780 3.244 1.00 93.75 103 SER A CA 1
ATOM 824 C C . SER A 1 103 ? -12.225 6.873 3.851 1.00 93.75 103 SER A C 1
ATOM 826 O O . SER A 1 103 ? -12.364 5.709 3.456 1.00 93.75 103 SER A O 1
ATOM 828 N N . VAL A 1 104 ? -12.992 7.379 4.821 1.00 94.31 104 VAL A N 1
ATOM 829 C CA . VAL A 1 104 ? -14.056 6.611 5.471 1.00 94.31 104 VAL A CA 1
ATOM 830 C C . VAL A 1 104 ? -15.128 6.182 4.466 1.00 94.31 104 VAL A C 1
ATOM 832 O O . VAL A 1 104 ? -15.744 6.984 3.766 1.00 94.31 104 VAL A O 1
ATOM 835 N N . GLU A 1 105 ? -15.382 4.881 4.423 1.00 94.56 105 GLU A N 1
ATOM 836 C CA . GLU A 1 105 ? -16.439 4.263 3.634 1.00 94.56 105 GLU A CA 1
ATOM 837 C C . GLU A 1 105 ? -17.232 3.298 4.509 1.00 94.56 105 GLU A C 1
ATOM 839 O O . GLU A 1 105 ? -16.699 2.711 5.450 1.00 94.56 105 GLU A O 1
ATOM 844 N N . SER A 1 106 ? -18.504 3.097 4.171 1.00 94.25 106 SER A N 1
ATOM 845 C CA . SER A 1 106 ? -19.332 2.068 4.787 1.00 94.25 106 SER A CA 1
ATOM 846 C C . SER A 1 106 ? -19.756 1.013 3.774 1.00 94.25 106 SER A C 1
ATOM 848 O O . SER A 1 106 ? -19.875 1.270 2.573 1.00 94.25 106 SER A O 1
ATOM 850 N N . PHE A 1 107 ? -19.980 -0.203 4.259 1.00 94.06 107 PHE A N 1
ATOM 851 C CA . PHE A 1 107 ? -20.539 -1.290 3.467 1.00 94.06 107 PHE A CA 1
ATOM 852 C C . PHE A 1 107 ? -21.451 -2.156 4.330 1.00 94.06 107 PHE A C 1
ATOM 854 O O . PHE A 1 107 ? -21.290 -2.247 5.546 1.00 94.06 107 PHE A O 1
ATOM 861 N N . GLN A 1 108 ? -22.422 -2.805 3.693 1.00 93.88 108 GLN A N 1
ATOM 862 C CA . GLN A 1 108 ? -23.231 -3.811 4.362 1.00 93.88 108 GLN A CA 1
ATOM 863 C C . GLN A 1 108 ? -22.457 -5.128 4.372 1.00 93.88 108 GLN A C 1
ATOM 865 O O . GLN A 1 108 ? -22.159 -5.679 3.310 1.00 93.88 108 GLN A O 1
ATOM 870 N N . ASN A 1 109 ? -22.123 -5.633 5.557 1.00 89.44 109 ASN A N 1
ATOM 871 C CA . ASN A 1 109 ? -21.452 -6.916 5.673 1.00 89.44 109 ASN A CA 1
ATOM 872 C C . ASN A 1 109 ? -22.444 -8.027 5.283 1.00 89.44 109 ASN A C 1
ATOM 874 O O . ASN A 1 109 ? -23.463 -8.202 5.954 1.00 89.44 109 ASN A O 1
ATOM 878 N N . PRO A 1 110 ? -22.163 -8.812 4.228 1.00 87.19 110 PRO A N 1
ATOM 879 C CA . PRO A 1 110 ? -23.088 -9.838 3.752 1.00 87.19 110 PRO A CA 1
ATOM 880 C C . PRO A 1 110 ? -23.279 -10.992 4.748 1.00 87.19 110 PRO A C 1
ATOM 882 O O . PRO A 1 110 ? -24.267 -11.712 4.656 1.00 87.19 110 PRO A O 1
ATOM 885 N N . SER A 1 111 ? -22.352 -11.178 5.692 1.00 85.00 111 SER A N 1
ATOM 886 C CA . SER A 1 111 ? -22.398 -12.263 6.680 1.00 85.00 111 SER A CA 1
ATOM 887 C C . SER A 1 111 ? -23.197 -11.889 7.927 1.00 85.00 111 SER A C 1
ATOM 889 O O . SER A 1 111 ? -23.856 -12.745 8.507 1.00 85.00 111 SER A O 1
ATOM 891 N N . THR A 1 112 ? -23.126 -10.629 8.364 1.00 86.25 112 THR A N 1
ATOM 892 C CA . THR A 1 112 ? -23.784 -10.157 9.598 1.00 86.25 112 THR A CA 1
ATOM 893 C C . THR A 1 112 ? -25.026 -9.310 9.324 1.00 86.25 112 THR A C 1
ATOM 895 O O . THR A 1 112 ? -25.840 -9.112 10.220 1.00 86.25 112 THR A O 1
ATOM 898 N N . GLY A 1 113 ? -25.175 -8.785 8.104 1.00 89.25 113 GLY A N 1
ATOM 899 C CA . GLY A 1 113 ? -26.225 -7.844 7.710 1.00 89.25 113 GLY A CA 1
ATOM 900 C C . GLY A 1 113 ? -26.028 -6.416 8.232 1.00 89.25 113 GLY A C 1
ATOM 901 O O . GLY A 1 113 ? -26.771 -5.524 7.819 1.00 89.25 113 GLY A O 1
ATOM 902 N N . GLY A 1 114 ? -25.041 -6.191 9.106 1.00 91.44 114 GLY A N 1
ATOM 903 C CA . GLY A 1 114 ? -24.739 -4.895 9.711 1.00 91.44 114 GLY A CA 1
ATOM 904 C C . GLY A 1 114 ? -23.976 -3.956 8.777 1.00 91.44 114 GLY A C 1
ATOM 905 O O . GLY A 1 114 ? -23.307 -4.393 7.840 1.00 91.44 114 GLY A O 1
ATOM 906 N N . ILE A 1 115 ? -24.076 -2.654 9.047 1.00 93.75 115 ILE A N 1
ATOM 907 C CA . ILE A 1 115 ? -23.255 -1.633 8.389 1.00 93.75 115 ILE A CA 1
ATOM 908 C C . ILE A 1 115 ? -21.913 -1.570 9.118 1.00 93.75 115 ILE A C 1
ATOM 910 O O . ILE A 1 115 ? -21.874 -1.313 10.319 1.00 93.75 115 ILE A O 1
ATOM 914 N N . GLU A 1 116 ? -20.827 -1.791 8.386 1.00 93.56 116 GLU A N 1
ATOM 915 C CA . GLU A 1 116 ? -19.456 -1.663 8.877 1.00 93.56 116 GLU A CA 1
ATOM 916 C C . GLU A 1 116 ? -18.765 -0.482 8.194 1.00 93.56 116 GLU A C 1
ATOM 918 O O . GLU A 1 116 ? -19.022 -0.202 7.021 1.00 93.56 116 GLU A O 1
ATOM 923 N N . PHE A 1 117 ? -17.885 0.198 8.930 1.00 94.31 117 PHE A N 1
ATOM 924 C CA . PHE A 1 117 ? -17.092 1.327 8.446 1.00 94.31 117 PHE A CA 1
ATOM 925 C C . PHE A 1 117 ? -15.626 0.924 8.305 1.00 94.31 117 PHE A C 1
ATOM 927 O O . PHE A 1 117 ? -15.113 0.116 9.083 1.00 94.31 117 PHE A O 1
ATOM 934 N N . HIS A 1 118 ? -14.948 1.483 7.309 1.00 95.50 118 HIS A N 1
ATOM 935 C CA . HIS A 1 118 ? -13.519 1.302 7.125 1.00 95.50 118 HIS A CA 1
ATOM 936 C C . HIS A 1 118 ? -12.855 2.531 6.506 1.00 95.50 118 HIS A C 1
ATOM 938 O O . HIS A 1 118 ? -13.406 3.171 5.614 1.00 95.50 118 HIS A O 1
ATOM 944 N N . CYS A 1 119 ? -11.612 2.775 6.892 1.00 96.00 119 CYS A N 1
ATOM 945 C CA . CYS A 1 119 ? -10.706 3.743 6.293 1.00 96.00 119 CYS A CA 1
ATOM 946 C C . CYS A 1 119 ? -9.663 2.961 5.501 1.00 96.00 119 CYS A C 1
ATOM 948 O O . CYS A 1 119 ? -8.746 2.364 6.072 1.00 96.00 119 CYS A O 1
ATOM 950 N N . SER A 1 120 ? -9.856 2.886 4.183 1.00 96.31 120 SER A N 1
ATOM 951 C CA . SER A 1 120 ? -8.979 2.118 3.298 1.00 96.31 120 SER A CA 1
ATOM 952 C C . SER A 1 120 ? -8.221 3.034 2.356 1.00 96.31 120 SER A C 1
ATOM 954 O O . SER A 1 120 ? -8.832 3.856 1.683 1.00 96.31 120 SER A O 1
ATOM 956 N N . LEU A 1 121 ? -6.904 2.880 2.291 1.00 96.38 121 LEU A N 1
ATOM 957 C CA . LEU A 1 121 ? -6.055 3.677 1.412 1.00 96.38 121 LEU A CA 1
ATOM 958 C C . LEU A 1 121 ? -4.974 2.794 0.790 1.00 96.38 121 LEU A C 1
ATOM 960 O O . LEU A 1 121 ? -4.500 1.840 1.411 1.00 96.38 121 LEU A O 1
ATOM 964 N N . TYR A 1 122 ? -4.600 3.104 -0.447 1.00 97.62 122 TYR A N 1
ATOM 965 C CA . TYR A 1 122 ? -3.544 2.401 -1.161 1.00 97.62 122 TYR A CA 1
ATOM 966 C C . TYR A 1 122 ? -2.363 3.329 -1.432 1.00 97.62 122 TYR A C 1
ATOM 968 O O . TYR A 1 122 ? -2.545 4.486 -1.795 1.00 97.62 122 TYR A O 1
ATOM 976 N N . CYS A 1 123 ? -1.142 2.840 -1.266 1.00 97.12 123 CYS A N 1
ATOM 977 C CA . CYS A 1 123 ? 0.071 3.552 -1.636 1.00 97.12 123 CYS A CA 1
ATOM 978 C C . CYS A 1 123 ? 0.814 2.773 -2.712 1.00 97.12 123 CYS A C 1
ATOM 980 O O . CYS A 1 123 ? 1.130 1.600 -2.521 1.00 97.12 123 CYS A O 1
ATOM 982 N N . MET A 1 124 ? 1.110 3.444 -3.822 1.00 96.00 124 MET A N 1
ATOM 983 C CA . MET A 1 124 ? 2.051 2.971 -4.830 1.00 96.00 124 MET A CA 1
ATOM 984 C C . MET A 1 124 ? 3.233 3.929 -4.850 1.00 96.00 124 MET A C 1
ATOM 986 O O . MET A 1 124 ? 3.062 5.088 -5.208 1.00 96.00 124 MET A O 1
ATOM 990 N N . SER A 1 125 ? 4.412 3.455 -4.462 1.00 93.81 125 SER A N 1
ATOM 991 C CA . SER A 1 125 ? 5.632 4.258 -4.397 1.00 93.81 125 SER A CA 1
ATOM 992 C C . SER A 1 125 ? 6.734 3.588 -5.212 1.00 93.81 125 SER A C 1
ATOM 994 O O . SER A 1 125 ? 7.245 2.537 -4.831 1.00 93.81 125 SER A O 1
ATOM 996 N N . GLU A 1 126 ? 7.092 4.170 -6.358 1.00 89.44 126 GLU A N 1
ATOM 997 C CA . GLU A 1 126 ? 8.169 3.639 -7.213 1.00 89.44 126 GLU A CA 1
ATOM 998 C C . GLU A 1 126 ? 9.561 3.832 -6.590 1.00 89.44 126 GLU A C 1
ATOM 1000 O O . GLU A 1 126 ? 10.494 3.090 -6.904 1.00 89.44 126 GLU A O 1
ATOM 1005 N N . GLU A 1 127 ? 9.667 4.775 -5.653 1.00 87.94 127 GLU A N 1
ATOM 1006 C CA . GLU A 1 127 ? 10.832 5.010 -4.807 1.00 87.94 127 GLU A CA 1
ATOM 1007 C C . GLU A 1 127 ? 10.413 5.019 -3.335 1.00 87.94 127 GLU A C 1
ATOM 1009 O O . GLU A 1 127 ? 10.072 6.054 -2.760 1.00 87.94 127 GLU A O 1
ATOM 1014 N N . LEU A 1 128 ? 10.461 3.848 -2.699 1.00 90.25 128 LEU A N 1
ATOM 1015 C CA . LEU A 1 128 ? 9.988 3.658 -1.325 1.00 90.25 128 LEU A CA 1
ATOM 1016 C C . LEU A 1 128 ? 10.674 4.589 -0.306 1.00 90.25 128 LEU A C 1
ATOM 1018 O O . LEU A 1 128 ? 10.066 4.950 0.701 1.00 90.25 128 LEU A O 1
ATOM 1022 N N . SER A 1 129 ? 11.921 4.997 -0.559 1.00 87.06 129 SER A N 1
ATOM 1023 C CA . SER A 1 129 ? 12.654 5.963 0.272 1.00 87.06 129 SER A CA 1
ATOM 1024 C C . SER A 1 129 ? 11.994 7.340 0.311 1.00 87.06 129 SER A C 1
ATOM 1026 O O . SER A 1 129 ? 12.048 7.996 1.348 1.00 87.06 129 SER A O 1
ATOM 1028 N N . VAL A 1 130 ? 11.364 7.776 -0.783 1.00 88.12 130 VAL A N 1
ATOM 1029 C CA . VAL A 1 130 ? 10.650 9.059 -0.855 1.00 88.12 130 VAL A CA 1
ATOM 1030 C C . VAL A 1 130 ? 9.405 9.021 0.025 1.00 88.12 130 VAL A C 1
ATOM 1032 O O . VAL A 1 130 ? 9.129 9.988 0.732 1.00 88.12 130 VAL A O 1
ATOM 1035 N N . PHE A 1 131 ? 8.695 7.891 0.023 1.00 91.56 131 PHE A N 1
ATOM 1036 C CA . PHE A 1 131 ? 7.497 7.709 0.836 1.00 91.56 131 PHE A CA 1
ATOM 1037 C C . PHE A 1 131 ? 7.826 7.575 2.325 1.00 91.56 131 PHE A C 1
ATOM 1039 O O . PHE A 1 131 ? 7.269 8.297 3.146 1.00 91.56 131 PHE A O 1
ATOM 1046 N N . LEU A 1 132 ? 8.739 6.669 2.689 1.00 89.56 132 LEU A N 1
ATOM 1047 C CA . LEU A 1 132 ? 9.068 6.410 4.095 1.00 89.56 132 LEU A CA 1
ATOM 1048 C C . LEU A 1 132 ? 9.922 7.523 4.717 1.00 89.56 132 LEU A C 1
ATOM 1050 O O . LEU A 1 132 ? 9.871 7.737 5.928 1.00 89.56 132 LEU A O 1
ATOM 1054 N N . GLY A 1 133 ? 10.688 8.257 3.909 1.00 84.31 133 GLY A N 1
ATOM 1055 C CA . GLY A 1 133 ? 11.725 9.168 4.383 1.00 84.31 133 GLY A CA 1
ATOM 1056 C C . GLY A 1 133 ? 12.860 8.438 5.110 1.00 84.31 133 GLY A C 1
ATOM 1057 O O . GLY A 1 133 ? 12.799 7.244 5.405 1.00 84.31 133 GLY A O 1
ATOM 1058 N N . GLN A 1 134 ? 13.936 9.162 5.404 1.00 77.94 134 GLN A N 1
ATOM 1059 C CA . GLN A 1 134 ? 15.088 8.601 6.112 1.00 77.94 134 GLN A CA 1
ATOM 1060 C C . GLN A 1 134 ? 14.873 8.676 7.627 1.00 77.94 134 GLN A C 1
ATOM 1062 O O . GLN A 1 134 ? 14.584 9.745 8.162 1.00 77.94 134 GLN A O 1
ATOM 1067 N N . GLY A 1 135 ? 15.022 7.545 8.324 1.00 71.56 135 GLY A N 1
ATOM 1068 C CA . GLY A 1 135 ? 15.028 7.500 9.793 1.00 71.56 135 GLY A CA 1
ATOM 1069 C C . GLY A 1 135 ? 13.694 7.826 10.482 1.00 71.56 135 GLY A C 1
ATOM 1070 O O . GLY A 1 135 ? 13.689 8.146 11.670 1.00 71.56 135 GLY A O 1
ATOM 1071 N N . GLN A 1 136 ? 12.554 7.747 9.785 1.00 82.69 136 GLN A N 1
ATOM 1072 C CA . GLN A 1 136 ? 11.236 8.054 10.362 1.00 82.69 136 GLN A CA 1
ATOM 1073 C C . GLN A 1 136 ? 10.664 6.890 11.194 1.00 82.69 136 GLN A C 1
ATOM 1075 O O . GLN A 1 136 ? 9.673 6.262 10.825 1.00 82.69 136 GLN A O 1
ATOM 1080 N N . ILE A 1 137 ? 11.267 6.606 12.351 1.00 85.50 137 ILE A N 1
ATOM 1081 C CA . ILE A 1 137 ? 10.900 5.461 13.210 1.00 85.50 137 ILE A CA 1
ATOM 1082 C C . ILE A 1 137 ? 9.420 5.490 13.626 1.00 85.50 137 ILE A C 1
ATOM 1084 O O . ILE A 1 137 ? 8.748 4.462 13.589 1.00 85.50 137 ILE A O 1
ATOM 1088 N N . THR A 1 138 ? 8.888 6.658 13.992 1.00 88.19 138 THR A N 1
ATOM 1089 C CA . THR A 1 138 ? 7.475 6.805 14.384 1.00 88.19 138 THR A CA 1
ATOM 1090 C C . THR A 1 138 ? 6.527 6.464 13.243 1.00 88.19 138 THR A C 1
ATOM 1092 O O . THR A 1 138 ? 5.505 5.821 13.465 1.00 88.19 138 THR A O 1
ATOM 1095 N N . PHE A 1 139 ? 6.884 6.831 12.012 1.00 90.88 139 PHE A N 1
ATOM 1096 C CA . PHE A 1 139 ? 6.080 6.502 10.847 1.00 90.88 139 PHE A CA 1
ATOM 1097 C C . PHE A 1 139 ? 6.111 4.995 10.545 1.00 90.88 139 PHE A C 1
ATOM 1099 O O . PHE A 1 139 ? 5.071 4.386 10.305 1.00 90.88 139 PHE A O 1
ATOM 1106 N N . LEU A 1 140 ? 7.282 4.359 10.653 1.00 90.62 140 LEU A N 1
ATOM 1107 C CA . LEU A 1 140 ? 7.415 2.903 10.519 1.00 90.62 140 LEU A CA 1
ATOM 1108 C C . LEU A 1 140 ? 6.635 2.146 11.604 1.00 90.62 140 LEU A C 1
ATOM 1110 O O . LEU A 1 140 ? 6.043 1.102 11.320 1.00 90.62 140 LEU A O 1
ATOM 1114 N N . SER A 1 141 ? 6.596 2.673 12.831 1.00 90.75 141 SER A N 1
ATOM 1115 C CA . SER A 1 141 ? 5.783 2.123 13.922 1.00 90.75 141 SER A CA 1
ATOM 1116 C C . SER A 1 141 ? 4.291 2.166 13.588 1.00 90.75 141 SER A C 1
ATOM 1118 O O . SER A 1 141 ? 3.608 1.156 13.741 1.00 90.75 141 SER A O 1
ATOM 1120 N N . ASP A 1 142 ? 3.793 3.288 13.067 1.00 93.00 142 ASP A N 1
ATOM 1121 C CA . ASP A 1 142 ? 2.388 3.407 12.670 1.00 93.00 142 ASP A CA 1
ATOM 1122 C C . ASP A 1 142 ? 2.037 2.441 11.534 1.00 93.00 142 ASP A C 1
ATOM 1124 O O . ASP A 1 142 ? 1.054 1.709 11.627 1.00 93.00 142 ASP A O 1
ATOM 1128 N N . LEU A 1 143 ? 2.879 2.353 10.497 1.00 94.06 143 LEU A N 1
ATOM 1129 C CA . LEU A 1 143 ? 2.691 1.380 9.417 1.00 94.06 143 LEU A CA 1
ATOM 1130 C C . LEU A 1 143 ? 2.673 -0.058 9.953 1.00 94.06 143 LEU A C 1
ATOM 1132 O O . LEU A 1 143 ? 1.888 -0.886 9.487 1.00 94.06 143 LEU A O 1
ATOM 1136 N N . THR A 1 144 ? 3.512 -0.362 10.942 1.00 93.38 144 THR A N 1
ATOM 1137 C CA . THR A 1 144 ? 3.555 -1.673 11.603 1.00 93.38 144 THR A CA 1
ATOM 1138 C C . THR A 1 144 ? 2.239 -1.979 12.318 1.00 93.38 144 THR A C 1
ATOM 1140 O O . THR A 1 144 ? 1.706 -3.080 12.164 1.00 93.38 144 THR A O 1
ATOM 1143 N N . ASP A 1 145 ? 1.683 -1.010 13.047 1.00 92.62 145 ASP A N 1
ATOM 1144 C CA . ASP A 1 145 ? 0.391 -1.146 13.725 1.00 92.62 145 ASP A CA 1
ATOM 1145 C C . ASP A 1 145 ? -0.780 -1.257 12.740 1.00 92.62 145 ASP A C 1
ATOM 1147 O O . ASP A 1 145 ? -1.692 -2.066 12.945 1.00 92.62 145 ASP A O 1
ATOM 1151 N N . TRP A 1 146 ? -0.755 -0.488 11.649 1.00 95.31 146 TRP A N 1
ATOM 1152 C CA . TRP A 1 146 ? -1.806 -0.500 10.631 1.00 95.31 146 TRP A CA 1
ATOM 1153 C C . TRP A 1 146 ? -1.846 -1.798 9.830 1.00 95.31 146 TRP A C 1
ATOM 1155 O O . TRP A 1 146 ? -2.913 -2.159 9.334 1.00 95.31 146 TRP A O 1
ATOM 1165 N N . TYR A 1 147 ? -0.732 -2.532 9.736 1.00 94.69 147 TYR A N 1
ATOM 1166 C CA . TYR A 1 147 ? -0.670 -3.803 9.011 1.00 94.69 147 TYR A CA 1
ATOM 1167 C C . TYR A 1 147 ? -1.678 -4.831 9.534 1.00 94.69 147 TYR A C 1
ATOM 1169 O O . TYR A 1 147 ? -2.357 -5.489 8.747 1.00 94.69 147 TYR A O 1
ATOM 1177 N N . ASP A 1 148 ? -1.832 -4.920 10.859 1.00 90.94 148 ASP A N 1
ATOM 1178 C CA . ASP A 1 148 ? -2.759 -5.858 11.502 1.00 90.94 148 ASP A CA 1
ATOM 1179 C C . ASP A 1 148 ? -4.232 -5.507 11.248 1.00 90.94 148 ASP A C 1
ATOM 1181 O O . ASP A 1 148 ? -5.113 -6.282 11.621 1.00 90.94 148 ASP A O 1
ATOM 1185 N N . ALA A 1 149 ? -4.494 -4.363 10.601 1.00 93.19 149 ALA A N 1
ATOM 1186 C CA . ALA A 1 149 ? -5.805 -3.933 10.159 1.00 93.19 149 ALA A CA 1
ATOM 1187 C C . ALA A 1 149 ? -6.790 -4.011 11.343 1.00 93.19 149 ALA A C 1
ATOM 1189 O O . ALA A 1 149 ? -7.678 -4.866 11.392 1.00 93.19 149 ALA A O 1
ATOM 1190 N N . ARG A 1 150 ? -6.585 -3.171 12.359 1.00 91.94 150 ARG A N 1
ATOM 1191 C CA . ARG A 1 150 ? -7.441 -3.140 13.555 1.00 91.94 150 ARG A CA 1
ATOM 1192 C C . ARG A 1 150 ? -8.760 -2.421 13.265 1.00 91.94 150 ARG A C 1
ATOM 1194 O O . ARG A 1 150 ? -8.864 -1.648 12.314 1.00 91.94 150 ARG A O 1
ATOM 1201 N N . ASP A 1 151 ? -9.768 -2.696 14.087 1.00 91.69 151 ASP A N 1
ATOM 1202 C CA . ASP A 1 151 ? -11.088 -2.070 13.952 1.00 91.69 151 ASP A CA 1
ATOM 1203 C C . ASP A 1 151 ? -11.074 -0.586 14.328 1.00 91.69 151 ASP A C 1
ATOM 1205 O O . ASP A 1 151 ? -11.867 0.178 13.795 1.00 91.69 151 ASP A O 1
ATOM 1209 N N . GLU A 1 152 ? -10.153 -0.163 15.191 1.00 92.31 152 GLU A N 1
ATOM 1210 C CA . GLU A 1 152 ? -9.983 1.235 15.582 1.00 92.31 152 GLU A CA 1
ATOM 1211 C C . GLU A 1 152 ? -8.497 1.540 15.768 1.00 92.31 152 GLU A C 1
ATOM 1213 O O . GLU A 1 152 ? -7.724 0.702 16.254 1.00 92.31 152 GLU A O 1
ATOM 1218 N N . TRP A 1 153 ? -8.100 2.752 15.398 1.00 93.88 153 TRP A N 1
ATOM 1219 C CA . TRP A 1 153 ? -6.787 3.306 15.689 1.00 93.88 153 TRP A CA 1
ATOM 1220 C C . TRP A 1 153 ? -6.914 4.802 15.962 1.00 93.88 153 TRP A C 1
ATOM 1222 O O . TRP A 1 153 ? -7.559 5.525 15.206 1.00 93.88 153 TRP A O 1
ATOM 1232 N N . LYS A 1 154 ? -6.305 5.259 17.058 1.00 89.69 154 LYS A N 1
ATOM 1233 C CA . LYS A 1 154 ? -6.417 6.639 17.537 1.00 89.69 154 LYS A CA 1
ATOM 1234 C C . LYS A 1 154 ? -5.064 7.318 17.520 1.00 89.69 154 LYS A C 1
ATOM 1236 O O . LYS A 1 154 ? -4.086 6.764 18.020 1.00 89.69 154 LYS A O 1
ATOM 1241 N N . TYR A 1 155 ? -5.044 8.543 17.016 1.00 86.38 155 TYR A N 1
ATOM 1242 C CA . TYR A 1 155 ? -3.891 9.422 17.058 1.00 86.38 155 TYR A CA 1
ATOM 1243 C C . TYR A 1 155 ? -4.231 10.702 17.803 1.00 86.38 155 TYR A C 1
ATOM 1245 O O . TYR A 1 155 ? -5.129 11.446 17.419 1.00 86.38 155 TYR A O 1
ATOM 1253 N N . GLU A 1 156 ? -3.508 10.951 18.889 1.00 81.75 156 GLU A N 1
ATOM 1254 C CA . GLU A 1 156 ? -3.711 12.117 19.739 1.00 81.75 156 GLU A CA 1
ATOM 1255 C C . GLU A 1 156 ? -2.497 13.034 19.667 1.00 81.75 156 GLU A C 1
ATOM 1257 O O . GLU A 1 156 ? -1.355 12.615 19.875 1.00 81.75 156 GLU A O 1
ATOM 1262 N N . THR A 1 157 ? -2.746 14.316 19.407 1.00 74.69 157 THR A N 1
ATOM 1263 C CA . THR A 1 157 ? -1.710 15.350 19.453 1.00 74.69 157 THR A CA 1
ATOM 1264 C C . THR A 1 157 ? -2.056 16.384 20.511 1.00 74.69 157 THR A C 1
ATOM 1266 O O . THR A 1 157 ? -3.215 16.749 20.695 1.00 74.69 157 THR A O 1
ATOM 1269 N N . LYS A 1 158 ? -1.036 16.924 21.188 1.00 67.44 158 LYS A N 1
ATOM 1270 C CA . LYS A 1 158 ? -1.231 17.912 22.265 1.00 67.44 158 LYS A CA 1
ATOM 1271 C C . LYS A 1 158 ? -1.962 19.195 21.825 1.00 67.44 158 LYS A C 1
ATOM 1273 O O . LYS A 1 158 ? -2.438 19.914 22.694 1.00 67.44 158 LYS A O 1
ATOM 1278 N N . GLY A 1 159 ? -2.030 19.505 20.523 1.00 64.50 159 GLY A N 1
ATOM 1279 C CA . GLY A 1 159 ? -2.564 20.779 20.015 1.00 64.50 159 GLY A CA 1
ATOM 1280 C C . GLY A 1 159 ? -3.507 20.715 18.805 1.00 64.50 159 GLY A C 1
ATOM 1281 O O . GLY A 1 159 ? -4.038 21.756 18.439 1.00 64.50 159 GLY A O 1
ATOM 1282 N N . SER A 1 160 ? -3.727 19.553 18.174 1.00 62.81 160 SER A N 1
ATOM 1283 C CA . SER A 1 160 ? -4.593 19.413 16.979 1.00 62.81 160 SER A CA 1
ATOM 1284 C C . SER A 1 160 ? -5.802 18.489 17.182 1.00 62.81 160 SER A C 1
ATOM 1286 O O . SER A 1 160 ? -6.552 18.245 16.241 1.00 62.81 160 SER A O 1
ATOM 1288 N N . GLY A 1 161 ? -6.046 18.032 18.414 1.00 72.38 161 GLY A N 1
ATOM 1289 C CA . GLY A 1 161 ? -7.160 17.139 18.740 1.00 72.38 161 GLY A CA 1
ATOM 1290 C C . GLY A 1 161 ? -6.831 15.661 18.512 1.00 72.38 161 GLY A C 1
ATOM 1291 O O . GLY A 1 161 ? -5.658 15.277 18.452 1.00 72.38 161 GLY A O 1
ATOM 1292 N N . THR A 1 162 ? -7.886 14.847 18.429 1.00 79.44 162 THR A N 1
ATOM 1293 C CA . THR A 1 162 ? -7.823 13.389 18.251 1.00 79.44 162 THR A CA 1
ATOM 1294 C C . THR A 1 162 ? -8.322 13.010 16.857 1.00 79.44 162 THR A C 1
ATOM 1296 O O . THR A 1 162 ? -9.436 13.377 16.468 1.00 79.44 162 THR A O 1
ATOM 1299 N N . ASP A 1 163 ? -7.514 12.255 16.120 1.00 80.56 163 ASP A N 1
ATOM 1300 C CA . ASP A 1 163 ? -7.908 11.564 14.896 1.00 80.56 163 ASP A CA 1
ATOM 1301 C C . ASP A 1 163 ? -8.283 10.120 15.239 1.00 80.56 163 ASP A C 1
ATOM 1303 O O . ASP A 1 163 ? -7.466 9.362 15.762 1.00 80.56 163 ASP A O 1
ATOM 1307 N N . ASP A 1 164 ? -9.531 9.747 14.958 1.00 86.88 164 ASP A N 1
ATOM 1308 C CA . ASP A 1 164 ? -10.041 8.385 15.127 1.00 86.88 164 ASP A CA 1
ATOM 1309 C C . ASP A 1 164 ? -10.240 7.757 13.744 1.00 86.88 164 ASP A C 1
ATOM 1311 O O . ASP A 1 164 ? -10.965 8.302 12.904 1.00 86.88 164 ASP A O 1
ATOM 1315 N N . ILE A 1 165 ? -9.548 6.646 13.494 1.00 90.69 165 ILE A N 1
ATOM 1316 C CA . ILE A 1 165 ? -9.584 5.901 12.239 1.00 90.69 165 ILE A CA 1
ATOM 1317 C C . ILE A 1 165 ? -10.277 4.565 12.497 1.00 90.69 165 ILE A C 1
ATOM 1319 O O . ILE A 1 165 ? -9.730 3.672 13.148 1.00 90.69 165 ILE A O 1
ATOM 1323 N N . GLN A 1 166 ? -11.470 4.414 11.926 1.00 92.06 166 GLN A N 1
ATOM 1324 C CA . GLN A 1 166 ? -12.263 3.192 12.018 1.00 92.06 166 GLN A CA 1
ATOM 1325 C C . GLN A 1 166 ? -11.942 2.239 10.870 1.00 92.06 166 GLN A C 1
ATOM 1327 O O . GLN A 1 166 ? -11.811 2.644 9.718 1.00 92.06 166 GLN A O 1
ATOM 1332 N N . GLY A 1 167 ? -11.839 0.953 11.182 1.00 92.25 167 GLY A N 1
ATOM 1333 C CA . GLY A 1 167 ? -11.556 -0.120 10.243 1.00 92.25 167 GLY A CA 1
ATOM 1334 C C . GLY A 1 167 ? -10.318 0.168 9.398 1.00 92.25 167 GLY A C 1
ATOM 1335 O O . GLY A 1 167 ? -10.422 0.348 8.184 1.00 92.25 167 GLY A O 1
ATOM 1336 N N . VAL A 1 168 ? -9.149 0.191 10.035 1.00 95.25 168 VAL A N 1
ATOM 1337 C CA . VAL A 1 168 ? -7.873 0.508 9.387 1.00 95.25 168 VAL A CA 1
ATOM 1338 C C . VAL A 1 168 ? -7.563 -0.514 8.293 1.00 95.25 168 VAL A C 1
ATOM 1340 O O . VAL A 1 168 ? -7.609 -1.727 8.523 1.00 95.25 168 VAL A O 1
ATOM 1343 N N . CYS A 1 169 ? -7.228 -0.033 7.098 1.00 96.31 169 CYS A N 1
ATOM 1344 C CA . CYS A 1 169 ? -6.640 -0.835 6.030 1.00 96.31 169 CYS A CA 1
ATOM 1345 C C . CYS A 1 169 ? -5.742 0.057 5.166 1.00 96.31 169 CYS A C 1
ATOM 1347 O O . CYS A 1 169 ? -6.207 0.944 4.456 1.00 96.31 169 CYS A O 1
ATOM 1349 N N . PHE A 1 170 ? -4.441 -0.177 5.230 1.00 97.19 170 PHE A N 1
ATOM 1350 C CA . PHE A 1 170 ? -3.456 0.526 4.429 1.00 97.19 170 PHE A CA 1
ATOM 1351 C C . PHE A 1 170 ? -2.700 -0.502 3.596 1.00 97.19 170 PHE A C 1
ATOM 1353 O O . PHE A 1 170 ? -1.986 -1.331 4.144 1.00 97.19 170 PHE A O 1
ATOM 1360 N N . ASN A 1 171 ? -2.875 -0.480 2.278 1.00 97.69 171 ASN A N 1
ATOM 1361 C CA . ASN A 1 171 ? -2.105 -1.334 1.378 1.00 97.69 171 ASN A CA 1
ATOM 1362 C C . ASN A 1 171 ? -0.901 -0.546 0.846 1.00 97.69 171 ASN A C 1
ATOM 1364 O O . ASN A 1 171 ? -1.046 0.613 0.460 1.00 97.69 171 ASN A O 1
ATOM 1368 N N . LEU A 1 172 ? 0.270 -1.178 0.779 1.00 97.38 172 LEU A N 1
ATOM 1369 C CA . LEU A 1 172 ? 1.506 -0.565 0.291 1.00 97.38 172 LEU A CA 1
ATOM 1370 C C . LEU A 1 172 ? 2.120 -1.435 -0.803 1.00 97.38 172 LEU A C 1
ATOM 1372 O O . LEU A 1 172 ? 2.400 -2.613 -0.590 1.0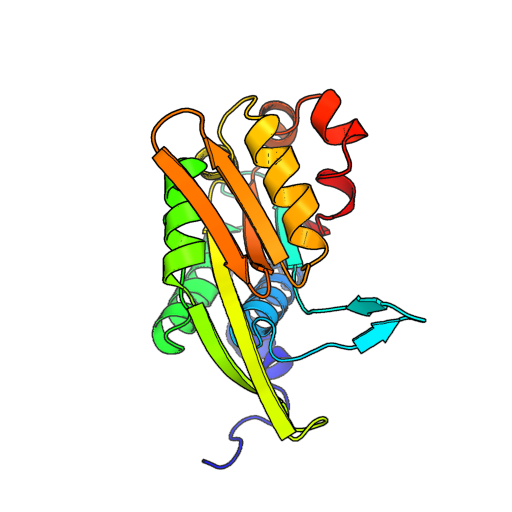0 97.38 172 LEU A O 1
ATOM 1376 N N . LEU A 1 173 ? 2.374 -0.831 -1.957 1.00 97.81 173 LEU A N 1
ATOM 1377 C CA . LEU A 1 173 ? 3.210 -1.368 -3.017 1.00 97.81 173 LEU A CA 1
ATOM 1378 C C . LEU A 1 173 ? 4.379 -0.412 -3.233 1.00 97.81 173 LEU A C 1
ATOM 1380 O O . LEU A 1 173 ? 4.215 0.677 -3.777 1.00 97.81 173 LEU A O 1
ATOM 1384 N N . GLY A 1 174 ? 5.556 -0.821 -2.780 1.00 95.25 174 GLY A N 1
ATOM 1385 C CA . GLY A 1 174 ? 6.795 -0.078 -2.943 1.00 95.25 174 GLY A CA 1
ATOM 1386 C C . GLY A 1 174 ? 7.713 -0.710 -3.982 1.00 95.25 174 GLY A C 1
ATOM 1387 O O . GLY A 1 174 ? 7.682 -1.921 -4.204 1.00 95.25 174 GLY A O 1
ATOM 1388 N N . ALA A 1 175 ? 8.612 0.085 -4.541 1.00 93.50 175 ALA A N 1
ATOM 1389 C CA . ALA A 1 175 ? 9.821 -0.402 -5.181 1.00 93.50 175 ALA A CA 1
ATOM 1390 C C . ALA A 1 175 ? 11.048 0.291 -4.590 1.00 93.50 175 ALA A C 1
ATOM 1392 O O . ALA A 1 175 ? 11.013 1.452 -4.189 1.00 93.50 175 ALA A O 1
ATOM 1393 N N . THR A 1 176 ? 12.149 -0.446 -4.499 1.00 90.94 176 THR A N 1
ATOM 1394 C CA . THR A 1 176 ? 13.434 0.108 -4.072 1.00 90.94 176 THR A CA 1
ATOM 1395 C C . THR A 1 176 ? 14.589 -0.668 -4.693 1.00 90.94 176 THR A C 1
ATOM 1397 O O . THR A 1 176 ? 14.421 -1.779 -5.210 1.00 90.94 176 THR A O 1
ATOM 1400 N N . ALA A 1 177 ? 15.768 -0.063 -4.690 1.00 86.81 177 ALA A N 1
ATOM 1401 C CA . ALA A 1 177 ? 17.000 -0.755 -5.022 1.00 86.81 177 ALA A CA 1
ATOM 1402 C C . ALA A 1 177 ? 17.597 -1.405 -3.763 1.00 86.81 177 ALA A C 1
ATOM 1404 O O . ALA A 1 177 ? 17.349 -0.972 -2.636 1.00 86.81 177 ALA A O 1
ATOM 1405 N N . SER A 1 178 ? 18.339 -2.498 -3.948 1.00 79.50 178 SER A N 1
ATOM 1406 C CA . SER A 1 178 ? 18.834 -3.323 -2.837 1.00 79.50 178 SER A CA 1
ATOM 1407 C C . SER A 1 178 ? 19.769 -2.560 -1.891 1.00 79.50 178 SER A C 1
ATOM 1409 O O . SER A 1 178 ? 19.749 -2.788 -0.687 1.00 79.50 178 SER A O 1
ATOM 1411 N N . ASP A 1 179 ? 20.566 -1.649 -2.441 1.00 76.69 179 ASP A N 1
ATOM 1412 C CA . ASP A 1 179 ? 21.477 -0.742 -1.740 1.00 76.69 179 ASP A CA 1
ATOM 1413 C C . ASP A 1 179 ? 20.733 0.304 -0.896 1.00 76.69 179 ASP A C 1
ATOM 1415 O O . ASP A 1 179 ? 21.151 0.623 0.215 1.00 76.69 179 ASP A O 1
ATOM 1419 N N . TRP A 1 180 ? 19.585 0.785 -1.374 1.00 75.62 180 TRP A N 1
ATOM 1420 C CA . TRP A 1 180 ? 18.797 1.799 -0.673 1.00 75.62 180 TRP A CA 1
ATOM 1421 C C . TRP A 1 180 ? 17.997 1.251 0.503 1.00 75.62 180 TRP A C 1
ATOM 1423 O O . TRP A 1 180 ? 17.683 2.004 1.425 1.00 75.62 180 TRP A O 1
ATOM 1433 N N . LEU A 1 181 ? 17.706 -0.050 0.528 1.00 76.44 181 LEU A N 1
ATOM 1434 C CA . LEU A 1 181 ? 16.929 -0.671 1.601 1.00 76.44 181 LEU A CA 1
ATOM 1435 C C . LEU A 1 181 ? 17.539 -0.423 2.995 1.00 76.44 181 LEU A C 1
ATOM 1437 O O . LEU A 1 181 ? 16.802 -0.134 3.935 1.00 76.44 181 LEU A O 1
ATOM 1441 N N . GLN A 1 182 ? 18.872 -0.454 3.108 1.00 75.25 182 GLN A N 1
ATOM 1442 C CA . GLN A 1 182 ? 19.583 -0.196 4.369 1.00 75.25 182 GLN A CA 1
ATOM 1443 C C . GLN A 1 182 ? 19.419 1.246 4.862 1.00 75.25 182 GLN A C 1
ATOM 1445 O O . GLN A 1 182 ? 19.399 1.491 6.060 1.00 75.25 182 GLN A O 1
ATOM 1450 N N . SER A 1 183 ? 19.269 2.211 3.952 1.00 73.31 183 SER A N 1
ATOM 1451 C CA . SER A 1 183 ? 19.109 3.622 4.330 1.00 73.31 183 SER A CA 1
ATOM 1452 C C . SER A 1 183 ? 17.701 3.959 4.841 1.00 73.31 183 SER A C 1
ATOM 1454 O O . SER A 1 183 ? 17.511 4.957 5.533 1.00 73.31 183 SER A O 1
ATOM 1456 N N . ILE A 1 184 ? 16.710 3.134 4.483 1.00 76.12 184 ILE A N 1
ATOM 1457 C CA . ILE A 1 184 ? 15.294 3.338 4.819 1.00 76.12 184 ILE A CA 1
ATOM 1458 C C . ILE A 1 184 ? 14.914 2.569 6.091 1.00 76.12 184 ILE A C 1
ATOM 1460 O O . ILE A 1 184 ? 14.005 2.971 6.815 1.00 76.12 184 ILE A O 1
ATOM 1464 N N . LEU A 1 185 ? 15.600 1.456 6.360 1.00 78.25 185 LEU A N 1
ATOM 1465 C CA . LEU A 1 185 ? 15.333 0.568 7.485 1.00 78.25 185 LEU A CA 1
ATOM 1466 C C . LEU A 1 185 ? 16.443 0.700 8.535 1.00 78.25 185 LEU A C 1
ATOM 1468 O O . LEU A 1 185 ? 17.415 -0.052 8.469 1.00 78.25 185 LEU A O 1
ATOM 1472 N N . PRO A 1 186 ? 16.315 1.628 9.502 1.00 74.00 186 PRO A N 1
ATOM 1473 C CA . PRO A 1 186 ? 17.238 1.678 10.630 1.00 74.00 186 PRO A CA 1
ATOM 1474 C C . PRO A 1 186 ? 17.153 0.375 11.445 1.00 74.00 186 PRO A C 1
ATOM 1476 O O . PRO A 1 186 ? 16.128 -0.318 11.413 1.00 74.00 186 PRO A O 1
ATOM 1479 N N . ASP A 1 187 ? 18.211 0.041 12.186 1.00 74.81 187 ASP A N 1
ATOM 1480 C CA . ASP A 1 187 ? 18.313 -1.219 12.939 1.00 74.81 187 ASP A CA 1
ATOM 1481 C C . ASP A 1 187 ? 17.122 -1.425 13.894 1.00 74.81 187 ASP A C 1
ATOM 1483 O O . ASP A 1 187 ? 16.604 -2.536 14.048 1.00 74.81 187 ASP A O 1
ATOM 1487 N N . GLU A 1 188 ? 16.602 -0.338 14.465 1.00 69.75 188 GLU A N 1
ATOM 1488 C CA . GLU A 1 188 ? 15.419 -0.348 15.322 1.00 69.75 188 GLU A CA 1
ATOM 1489 C C . GLU A 1 188 ? 14.153 -0.795 14.579 1.00 69.75 188 GLU A C 1
ATOM 1491 O O . GLU A 1 188 ? 13.309 -1.470 15.164 1.00 69.75 188 GLU A O 1
ATOM 1496 N N . ALA A 1 189 ? 14.002 -0.468 13.292 1.00 67.50 189 ALA A N 1
ATOM 1497 C CA . ALA A 1 189 ? 12.849 -0.873 12.484 1.00 67.50 189 ALA A CA 1
ATOM 1498 C C . ALA A 1 189 ? 12.922 -2.344 12.051 1.00 67.50 189 ALA A C 1
ATOM 1500 O O . ALA A 1 189 ? 11.886 -3.000 11.893 1.00 67.50 189 ALA A O 1
ATOM 1501 N N . ILE A 1 190 ? 14.140 -2.875 11.896 1.00 70.75 190 ILE A N 1
ATOM 1502 C CA . ILE A 1 190 ? 14.377 -4.301 11.649 1.00 70.75 190 ILE A CA 1
ATOM 1503 C C . ILE A 1 190 ? 13.942 -5.112 12.878 1.00 70.75 190 ILE A C 1
ATOM 1505 O O . ILE A 1 190 ? 13.234 -6.109 12.731 1.00 70.75 190 ILE A O 1
ATOM 1509 N N . GLY A 1 191 ? 14.289 -4.652 14.085 1.00 68.62 191 GLY A N 1
ATOM 1510 C CA . GLY A 1 191 ? 13.822 -5.247 15.344 1.00 68.62 191 GLY A CA 1
ATOM 1511 C C . GLY A 1 191 ? 12.351 -4.952 15.675 1.00 68.62 191 GLY A C 1
ATOM 1512 O O . GLY A 1 191 ? 11.683 -5.770 16.304 1.00 68.62 191 GLY A O 1
ATOM 1513 N N . GLY A 1 192 ? 11.827 -3.812 15.218 1.00 71.19 192 GLY A N 1
ATOM 1514 C CA . GLY A 1 192 ? 10.479 -3.305 15.504 1.00 71.19 192 GLY A CA 1
ATOM 1515 C C . GLY A 1 192 ? 9.343 -3.999 14.746 1.00 71.19 192 GLY A C 1
ATOM 1516 O O . GLY A 1 192 ? 8.174 -3.690 14.966 1.00 71.19 192 GLY A O 1
ATOM 1517 N N . GLY A 1 193 ? 9.655 -4.957 13.869 1.00 82.62 193 GLY A N 1
ATOM 1518 C CA . GLY A 1 193 ? 8.659 -5.807 13.215 1.00 82.62 193 GLY A CA 1
ATOM 1519 C C . GLY A 1 193 ? 7.981 -5.199 11.985 1.00 82.62 193 GLY A C 1
ATOM 1520 O O . GLY A 1 193 ? 7.013 -5.780 11.493 1.00 82.62 193 GLY A O 1
ATOM 1521 N N . PHE A 1 194 ? 8.473 -4.073 11.462 1.00 87.56 194 PHE A N 1
ATOM 1522 C CA . PHE A 1 194 ? 8.009 -3.536 10.178 1.00 87.56 194 PHE A CA 1
ATOM 1523 C C . PHE A 1 194 ? 8.409 -4.465 9.024 1.00 87.56 194 PHE A C 1
ATOM 1525 O O . PHE A 1 194 ? 7.587 -4.858 8.200 1.00 87.56 194 PHE A O 1
ATOM 1532 N N . THR A 1 195 ? 9.672 -4.893 9.008 1.00 87.81 195 THR A N 1
ATOM 1533 C CA . THR A 1 195 ? 10.236 -5.753 7.957 1.00 87.81 195 THR A CA 1
ATOM 1534 C C . THR A 1 195 ? 9.572 -7.125 7.879 1.00 87.81 195 THR A C 1
ATOM 1536 O O . THR A 1 195 ? 9.405 -7.655 6.786 1.00 87.81 195 THR A O 1
ATOM 1539 N N . SER A 1 196 ? 9.125 -7.684 9.008 1.00 89.81 196 SER A N 1
ATOM 1540 C CA . SER A 1 196 ? 8.434 -8.982 9.052 1.00 89.81 196 SER A CA 1
ATOM 1541 C C . SER A 1 196 ? 7.020 -8.951 8.464 1.00 89.81 196 SER A C 1
ATOM 1543 O O . SER A 1 196 ? 6.436 -10.005 8.215 1.00 89.81 196 SER A O 1
ATOM 1545 N N . ARG A 1 197 ? 6.471 -7.754 8.233 1.00 92.00 197 ARG A N 1
ATOM 1546 C CA . ARG A 1 197 ? 5.160 -7.521 7.611 1.00 92.00 197 ARG A CA 1
ATOM 1547 C C . ARG A 1 197 ? 5.260 -7.232 6.115 1.00 92.00 197 ARG A C 1
ATOM 1549 O O . ARG A 1 197 ? 4.237 -7.124 5.447 1.00 92.00 197 ARG A O 1
ATOM 1556 N N . ILE A 1 198 ? 6.477 -7.114 5.584 1.00 94.00 198 ILE A N 1
ATOM 1557 C CA . ILE A 1 198 ? 6.711 -6.840 4.170 1.00 94.00 198 ILE A CA 1
ATOM 1558 C C . ILE A 1 198 ? 6.988 -8.136 3.417 1.00 94.00 198 ILE A C 1
ATOM 1560 O O . ILE A 1 198 ? 7.815 -8.960 3.805 1.00 94.00 198 ILE A O 1
ATOM 1564 N N . ILE A 1 199 ? 6.336 -8.269 2.269 1.00 96.06 199 ILE A N 1
ATOM 1565 C CA . ILE A 1 199 ? 6.626 -9.292 1.279 1.00 96.06 199 ILE A CA 1
ATOM 1566 C C . ILE A 1 199 ? 7.645 -8.714 0.292 1.00 96.06 199 ILE A C 1
ATOM 1568 O O . ILE A 1 199 ? 7.305 -7.933 -0.601 1.00 96.06 199 ILE A O 1
ATOM 1572 N N . PHE A 1 200 ? 8.910 -9.087 0.476 1.00 94.25 200 PHE A N 1
ATOM 1573 C CA . PHE A 1 200 ? 10.008 -8.661 -0.388 1.00 94.25 200 PHE A CA 1
ATOM 1574 C C . PHE A 1 200 ? 10.109 -9.541 -1.630 1.00 94.25 200 PHE A C 1
ATOM 1576 O O . PHE A 1 200 ? 10.323 -10.750 -1.532 1.00 94.25 200 PHE A O 1
ATOM 1583 N N . ILE A 1 201 ? 9.996 -8.927 -2.806 1.00 95.44 201 ILE A N 1
ATOM 1584 C CA . ILE A 1 201 ? 10.093 -9.620 -4.090 1.00 95.44 201 ILE A CA 1
ATOM 1585 C C . ILE A 1 201 ? 11.426 -9.271 -4.725 1.00 95.44 201 ILE A C 1
ATOM 1587 O O . ILE A 1 201 ? 11.594 -8.190 -5.286 1.00 95.44 201 ILE A O 1
ATOM 1591 N N . LEU A 1 202 ? 12.380 -10.191 -4.617 1.00 90.38 202 LEU A N 1
ATOM 1592 C CA . LEU A 1 202 ? 13.709 -10.032 -5.191 1.00 90.38 202 LEU A CA 1
ATOM 1593 C C . LEU A 1 202 ? 13.754 -10.673 -6.576 1.00 90.38 202 LEU A C 1
ATOM 1595 O O . LEU A 1 202 ? 13.355 -11.826 -6.756 1.00 90.38 202 LEU A O 1
ATOM 1599 N N . THR A 1 203 ? 14.216 -9.928 -7.576 1.00 79.25 203 THR A N 1
ATOM 1600 C CA . THR A 1 203 ? 14.443 -10.455 -8.931 1.00 79.25 203 THR A CA 1
ATOM 1601 C C . THR A 1 203 ? 15.654 -9.760 -9.575 1.00 79.25 203 THR A C 1
ATOM 1603 O O . THR A 1 203 ? 16.034 -8.667 -9.154 1.00 79.25 203 THR A O 1
ATOM 1606 N N . CYS A 1 204 ? 16.318 -10.452 -10.504 1.00 61.00 204 CYS A N 1
ATOM 1607 C CA . CYS A 1 204 ? 17.719 -10.249 -10.903 1.00 61.00 204 CYS A CA 1
ATOM 1608 C C . CYS A 1 204 ? 17.926 -9.357 -12.137 1.00 61.00 204 CYS A C 1
ATOM 1610 O O . CYS A 1 204 ? 17.024 -9.303 -12.997 1.00 61.00 204 CYS A O 1
#

Radius of gyration: 17.26 Å; chains: 1; bounding box: 48×40×46 Å

Secondary structure (DSSP, 8-state):
-----S-HHHHHHHHTTTSSS-HHHHHHHHHHHHHHHHGGG--EEETTEEE----EEEEE--TTTS-HHHHHHHHHHHHHHTT--B--SS--HHHHHHHHHHTEEEEE-TTT--EEEEEEEEEEESSHHHHH-SS-HHHHHHHHHHHT--SEEEEEETTTEEEEEESEEEEEEEEE-TTTHHHHS-HHHHHTTSGGGEEEEE--

pLDDT: mean 89.93, std 8.12, range [59.38, 98.12]

Foldseek 3Di:
DDDPDPDPLVVQLVVCVPDQADSLLLNVLSLLLVLLLCFLLDFDDDDPATHGSFAAEEEEAAPPRRPNVVSLVVSVVVCVVSVRAEDDLADDLVRVLVQQLVQKDWDQRPVPRDIFIARGYEYEHAANCNNLPFPNVVSLLVLQVLSSQDQWDWDQDPPPGIRIGGRRGYHYYYYHYPVCVPRRQDPVSVVSCSVVRYDYRYDD